Protein 2JFN (pdb70)

Structure (mmCIF, N/CA/C/O backbone):
data_2JFN
#
_entry.id   2JFN
#
_cell.length_a   83.050
_cell.length_b   112.820
_cell.length_c   74.120
_cell.angle_alpha   90.00
_cell.angle_beta   90.00
_cell.angle_gamma   90.00
#
_symmetry.space_group_name_H-M   'C 2 2 21'
#
loop_
_entity.id
_entity.type
_entity.pdbx_description
1 polymer 'GLUTAMATE RACEMASE'
2 non-polymer 'GLUTAMIC ACID'
3 non-polymer "URIDINE-5'-DIPHOSPHATE-N-ACETYLMURAMOYL-L-ALANINE"
4 water water
#
loop_
_atom_site.group_PDB
_atom_site.id
_atom_site.type_symbol
_atom_site.label_atom_id
_atom_site.label_alt_id
_atom_site.label_comp_id
_atom_site.label_asym_id
_atom_site.label_entity_id
_atom_site.label_seq_id
_atom_site.pdbx_PDB_ins_code
_atom_site.Cartn_x
_atom_site.Cartn_y
_atom_site.Cartn_z
_atom_site.occupancy
_atom_site.B_iso_or_equiv
_atom_site.auth_seq_id
_atom_site.auth_comp_id
_atom_site.auth_asym_id
_atom_site.auth_atom_id
_atom_site.pdbx_PDB_model_num
ATOM 1 N N . PRO A 1 20 ? 59.374 9.210 35.773 1.00 42.45 20 PRO A N 1
ATOM 2 C CA . PRO A 1 20 ? 58.468 10.041 36.605 1.00 42.13 20 PRO A CA 1
ATOM 3 C C . PRO A 1 20 ? 58.220 11.395 35.947 1.00 41.62 20 PRO A C 1
ATOM 4 O O . PRO A 1 20 ? 59.154 12.042 35.457 1.00 41.55 20 PRO A O 1
ATOM 8 N N . ARG A 1 21 ? 56.961 11.820 35.938 1.00 40.77 21 ARG A N 1
ATOM 9 C CA . ARG A 1 21 ? 56.586 13.100 35.341 1.00 39.90 21 ARG A CA 1
ATOM 10 C C . ARG A 1 21 ? 55.738 13.891 36.327 1.00 38.37 21 ARG A C 1
ATOM 11 O O . ARG A 1 21 ? 55.175 13.321 37.261 1.00 38.35 21 ARG A O 1
ATOM 19 N N . PRO A 1 22 ? 55.635 15.217 36.134 1.00 36.71 22 PRO A N 1
ATOM 20 C CA . PRO A 1 22 ? 54.834 16.026 37.053 1.00 35.10 22 PRO A CA 1
ATOM 21 C C . PRO A 1 22 ? 53.392 15.548 37.177 1.00 33.33 22 PRO A C 1
ATOM 22 O O . PRO A 1 22 ? 52.737 15.204 36.193 1.00 33.12 22 PRO A O 1
ATOM 26 N N . THR A 1 23 ? 52.926 15.513 38.416 1.00 31.31 23 THR A N 1
ATOM 27 C CA . THR A 1 23 ? 51.579 15.073 38.734 1.00 28.82 23 THR A CA 1
ATOM 28 C C . THR A 1 23 ? 50.615 16.241 38.626 1.00 27.22 23 THR A C 1
ATOM 29 O O . THR A 1 23 ? 50.767 17.256 39.307 1.00 26.28 23 THR A O 1
ATOM 33 N N . VAL A 1 24 ? 49.622 16.090 37.760 1.00 26.19 24 VAL A N 1
ATOM 34 C CA . VAL A 1 24 ? 48.623 17.123 37.564 1.00 25.17 24 VAL A CA 1
ATOM 35 C C . VAL A 1 24 ? 47.222 16.617 37.870 1.00 24.64 24 VAL A C 1
ATOM 36 O O . VAL A 1 24 ? 46.786 15.593 37.344 1.00 24.53 24 VAL A O 1
ATOM 40 N N . LEU A 1 25 ? 46.525 17.350 38.728 1.00 23.92 25 LEU A N 1
ATOM 41 C CA . LEU A 1 25 ? 45.163 17.004 39.093 1.00 23.77 25 LEU A CA 1
ATOM 42 C C . LEU A 1 25 ? 44.189 17.840 38.279 1.00 23.16 25 LEU A C 1
ATOM 43 O O . LEU A 1 25 ? 44.368 19.048 38.143 1.00 22.71 25 LEU A O 1
ATOM 48 N N . VAL A 1 26 ? 43.177 17.183 37.723 1.00 23.08 26 VAL A N 1
ATOM 49 C CA . VAL A 1 26 ? 42.122 17.867 36.991 1.00 22.84 26 VAL A CA 1
ATOM 50 C C . VAL A 1 26 ? 40.852 17.482 37.764 1.00 23.16 26 VAL A C 1
ATOM 51 O O . VAL A 1 26 ? 40.520 16.295 37.876 1.00 23.27 26 VAL A O 1
ATOM 55 N N . PHE A 1 27 ? 40.172 18.485 38.315 1.00 22.82 27 PHE A N 1
ATOM 56 C CA . PHE A 1 27 ? 38.967 18.277 39.117 1.00 23.33 27 PHE A CA 1
ATOM 57 C C . PHE A 1 27 ? 37.687 18.879 38.547 1.00 23.64 27 PHE A C 1
ATOM 58 O O . PHE A 1 27 ? 37.705 19.941 37.931 1.00 24.06 27 PHE A O 1
ATOM 66 N N . ASP A 1 28 ? 36.575 18.187 38.773 1.00 23.82 28 ASP A N 1
ATOM 67 C CA . ASP A 1 28 ? 35.253 18.651 38.358 1.00 23.43 28 ASP A CA 1
ATOM 68 C C . ASP A 1 28 ? 34.226 17.924 39.202 1.00 23.59 28 ASP A C 1
ATOM 69 O O . ASP A 1 28 ? 34.540 16.928 39.856 1.00 23.62 28 ASP A O 1
ATOM 74 N N . SER A 1 29 ? 32.996 18.421 39.179 1.00 23.49 29 SER A N 1
ATOM 75 C CA . SER A 1 29 ? 31.904 17.800 39.913 1.00 23.63 29 SER A CA 1
ATOM 76 C C . SER A 1 29 ? 31.500 16.508 39.186 1.00 23.67 29 SER A C 1
ATOM 77 O O . SER A 1 29 ? 31.007 15.564 39.804 1.00 23.60 29 SER A O 1
ATOM 80 N N . GLY A 1 30 ? 31.721 16.471 37.874 1.00 23.60 30 GLY A N 1
ATOM 81 C CA . GLY A 1 30 ? 31.377 15.294 37.096 1.00 23.98 30 GLY A CA 1
ATOM 82 C C . GLY A 1 30 ? 32.306 15.003 35.934 1.00 23.76 30 GLY A C 1
ATOM 83 O O . GLY A 1 30 ? 33.529 14.975 36.099 1.00 24.03 30 GLY A O 1
ATOM 84 N N . VAL A 1 31 ? 31.737 14.799 34.747 1.00 23.50 31 VAL A N 1
ATOM 85 C CA . VAL A 1 31 ? 32.536 14.491 33.566 1.00 23.42 31 VAL A CA 1
ATOM 86 C C . VAL A 1 31 ? 33.054 15.712 32.792 1.00 23.39 31 VAL A C 1
ATOM 87 O O . VAL A 1 31 ? 33.948 15.576 31.960 1.00 22.93 31 VAL A O 1
ATOM 91 N N . GLY A 1 32 ? 32.503 16.892 33.062 1.00 23.03 32 GLY A N 1
ATOM 92 C CA . GLY A 1 32 ? 32.933 18.083 32.341 1.00 23.53 32 GLY A CA 1
ATOM 93 C C . GLY A 1 32 ? 34.434 18.316 32.374 1.00 23.94 32 GLY A C 1
ATOM 94 O O . GLY A 1 32 ? 35.018 18.803 31.406 1.00 23.61 32 GLY A O 1
ATOM 95 N N . GLY A 1 33 ? 35.058 17.971 33.496 1.00 23.88 33 GLY A N 1
ATOM 96 C CA . GLY A 1 33 ? 36.492 18.149 33.641 1.00 24.00 33 GLY A CA 1
ATOM 97 C C . GLY A 1 33 ? 37.272 17.468 32.537 1.00 24.04 33 GLY A C 1
ATOM 98 O O . GLY A 1 33 ? 38.347 17.921 32.174 1.00 24.11 33 GLY A O 1
ATOM 99 N N . LEU A 1 34 ? 36.720 16.389 31.990 1.00 24.29 34 LEU A N 1
ATOM 100 C CA . LEU A 1 34 ? 37.377 15.653 30.923 1.00 24.12 34 LEU A CA 1
ATOM 101 C C . LEU A 1 34 ? 37.586 16.474 29.652 1.00 23.95 34 LEU A C 1
ATOM 102 O O . LEU A 1 34 ? 38.524 16.212 28.907 1.00 24.13 34 LEU A O 1
ATOM 107 N N . SER A 1 35 ? 36.729 17.461 29.394 1.00 23.76 35 SER A N 1
ATOM 108 C CA . SER A 1 35 ? 36.916 18.270 28.191 1.00 24.21 35 SER A CA 1
ATOM 109 C C . SER A 1 35 ? 38.173 19.137 28.347 1.00 24.34 35 SER A C 1
ATOM 110 O O . SER A 1 35 ? 38.910 19.357 27.383 1.00 24.46 35 SER A O 1
ATOM 113 N N . VAL A 1 36 ? 38.416 19.611 29.564 1.00 24.57 36 VAL A N 1
ATOM 114 C CA . VAL A 1 36 ? 39.582 20.444 29.847 1.00 25.04 36 VAL A CA 1
ATOM 115 C C . VAL A 1 36 ? 40.824 19.572 29.863 1.00 25.61 36 VAL A C 1
ATOM 116 O O . VAL A 1 36 ? 41.869 19.935 29.313 1.00 25.10 36 VAL A O 1
ATOM 120 N N . TYR A 1 37 ? 40.704 18.407 30.494 1.00 26.15 37 TYR A N 1
ATOM 121 C CA . TYR A 1 37 ? 41.816 17.478 30.550 1.00 26.62 37 TYR A CA 1
ATOM 122 C C . TYR A 1 37 ? 42.243 17.072 29.139 1.00 27.35 37 TYR A C 1
ATOM 123 O O . TYR A 1 37 ? 43.431 16.998 28.840 1.00 27.42 37 TYR A O 1
ATOM 132 N N . ASP A 1 38 ? 41.270 16.815 28.274 1.00 28.14 38 ASP A N 1
ATOM 133 C CA . ASP A 1 38 ? 41.554 16.403 26.906 1.00 29.79 38 ASP A CA 1
ATOM 134 C C . ASP A 1 38 ? 42.472 17.411 26.200 1.00 30.27 38 ASP A C 1
ATOM 135 O O . ASP A 1 38 ? 43.406 17.018 25.500 1.00 30.51 38 ASP A O 1
ATOM 140 N N . GLU A 1 39 ? 42.213 18.702 26.399 1.00 30.88 39 GLU A N 1
ATOM 141 C CA . GLU A 1 39 ? 43.032 19.759 25.799 1.00 32.05 39 GLU A CA 1
ATOM 142 C C . GLU A 1 39 ? 44.417 19.786 26.447 1.00 32.29 39 GLU A C 1
ATOM 143 O O . GLU A 1 39 ? 45.435 19.941 25.772 1.00 31.60 39 GLU A O 1
ATOM 149 N N . ILE A 1 40 ? 44.454 19.640 27.765 1.00 32.60 40 ILE A N 1
ATOM 150 C CA . ILE A 1 40 ? 45.726 19.646 28.472 1.00 33.11 40 ILE A CA 1
ATOM 151 C C . ILE A 1 40 ? 46.623 18.486 28.040 1.00 33.95 40 ILE A C 1
ATOM 152 O O . ILE A 1 40 ? 47.806 18.688 27.753 1.00 33.92 40 ILE A O 1
ATOM 157 N N . ARG A 1 41 ? 46.072 17.275 27.982 1.00 34.92 41 ARG A N 1
ATOM 158 C CA . ARG A 1 41 ? 46.872 16.118 27.593 1.00 36.38 41 ARG A CA 1
ATOM 159 C C . ARG A 1 41 ? 47.324 16.188 26.141 1.00 37.23 41 ARG A C 1
ATOM 160 O O . ARG A 1 41 ? 48.347 15.618 25.780 1.00 36.68 41 ARG A O 1
ATOM 168 N N . HIS A 1 42 ? 46.554 16.870 25.303 1.00 38.38 42 HIS A N 1
ATOM 169 C CA . HIS A 1 42 ? 46.935 16.990 23.905 1.00 39.98 42 HIS A CA 1
ATOM 170 C C . HIS A 1 42 ? 48.207 17.836 23.822 1.00 40.26 42 HIS A C 1
ATOM 171 O O . HIS A 1 42 ? 49.053 17.625 22.955 1.00 40.52 42 HIS A O 1
ATOM 178 N N . LEU A 1 43 ? 48.341 18.783 24.747 1.00 40.38 43 LEU A N 1
ATOM 179 C CA . LEU A 1 43 ? 49.500 19.662 24.795 1.00 40.54 43 LEU A CA 1
ATOM 180 C C . LEU A 1 43 ? 50.638 19.065 25.631 1.00 40.74 43 LEU A C 1
ATOM 181 O O . LEU A 1 43 ? 51.812 19.224 25.299 1.00 40.80 43 LEU A O 1
ATOM 186 N N . LEU A 1 44 ? 50.284 18.379 26.715 1.00 40.77 44 LEU A N 1
ATOM 187 C CA . LEU A 1 44 ? 51.263 17.759 27.615 1.00 40.94 44 LEU A CA 1
ATOM 188 C C . LEU A 1 44 ? 50.841 16.310 27.841 1.00 41.15 44 LEU A C 1
ATOM 189 O O . LEU A 1 44 ? 50.325 15.955 28.903 1.00 41.15 44 LEU A O 1
ATOM 194 N N . PRO A 1 45 ? 51.075 15.445 26.843 1.00 41.22 45 PRO A N 1
ATOM 195 C CA . PRO A 1 45 ? 50.725 14.021 26.873 1.00 41.13 45 PRO A CA 1
ATOM 196 C C . PRO A 1 45 ? 51.418 13.044 27.826 1.00 41.10 45 PRO A C 1
ATOM 197 O O . PRO A 1 45 ? 50.885 11.961 28.077 1.00 41.10 45 PRO A O 1
ATOM 201 N N . ASP A 1 46 ? 52.576 13.400 28.373 1.00 40.74 46 ASP A N 1
ATOM 202 C CA . ASP A 1 46 ? 53.280 12.454 29.240 1.00 40.25 46 ASP A CA 1
ATOM 203 C C . ASP A 1 46 ? 53.176 12.666 30.749 1.00 38.90 46 ASP A C 1
ATOM 204 O O . ASP A 1 46 ? 53.812 11.941 31.511 1.00 39.20 46 ASP A O 1
ATOM 209 N N . LEU A 1 47 ? 52.381 13.636 31.185 1.00 36.81 47 LEU A N 1
ATOM 210 C CA . LEU A 1 47 ? 52.249 13.907 32.614 1.00 34.74 47 LEU A CA 1
ATOM 211 C C . LEU A 1 47 ? 51.564 12.774 33.364 1.00 33.31 47 LEU A C 1
ATOM 212 O O . LEU A 1 47 ? 50.968 11.881 32.758 1.00 33.06 47 LEU A O 1
ATOM 217 N N . HIS A 1 48 ? 51.678 12.800 34.689 1.00 31.91 48 HIS A N 1
ATOM 218 C CA . HIS A 1 48 ? 51.013 11.808 35.530 1.00 30.54 48 HIS A CA 1
ATOM 219 C C . HIS A 1 48 ? 49.704 12.490 35.900 1.00 29.55 48 HIS A C 1
ATOM 220 O O . HIS A 1 48 ? 49.668 13.331 36.802 1.00 29.03 48 HIS A O 1
ATOM 227 N N . TYR A 1 49 ? 48.641 12.139 35.194 1.00 28.24 49 TYR A N 1
ATOM 228 C CA . TYR A 1 49 ? 47.349 12.754 35.441 1.00 27.76 49 TYR A CA 1
ATOM 229 C C . TYR A 1 49 ? 46.477 12.040 36.463 1.00 27.00 49 TYR A C 1
ATOM 230 O O . TYR A 1 49 ? 46.433 10.808 36.533 1.00 26.57 49 TYR A O 1
ATOM 239 N N . ILE A 1 50 ? 45.791 12.844 37.259 1.00 25.98 50 ILE A N 1
ATOM 240 C CA . ILE A 1 50 ? 44.854 12.340 38.243 1.00 24.91 50 ILE A CA 1
ATOM 241 C C . ILE A 1 50 ? 43.560 13.071 37.933 1.00 24.67 50 ILE A C 1
ATOM 242 O O . ILE A 1 50 ? 43.536 14.305 37.900 1.00 24.39 50 ILE A O 1
ATOM 247 N N . TYR A 1 51 ? 42.498 12.321 37.671 1.00 24.20 51 TYR A N 1
ATOM 248 C CA . TYR A 1 51 ? 41.205 12.933 37.413 1.00 24.34 51 TYR A CA 1
ATOM 249 C C . TYR A 1 51 ? 40.337 12.612 38.616 1.00 24.47 51 TYR A C 1
ATOM 250 O O . TYR A 1 51 ? 40.221 11.451 39.014 1.00 24.67 51 TYR A O 1
ATOM 259 N N . ALA A 1 52 ? 39.740 13.637 39.208 1.00 24.11 52 ALA A N 1
ATOM 260 C CA . ALA A 1 52 ? 38.878 13.425 40.363 1.00 23.89 52 ALA A CA 1
ATOM 261 C C . ALA A 1 52 ? 37.533 14.090 40.131 1.00 23.96 52 ALA A C 1
ATOM 262 O O . ALA A 1 52 ? 37.466 15.253 39.723 1.00 23.07 52 ALA A O 1
ATOM 264 N N . PHE A 1 53 ? 36.461 13.347 40.372 1.00 23.37 53 PHE A N 1
ATOM 265 C CA . PHE A 1 53 ? 35.132 13.906 40.208 1.00 23.51 53 PHE A CA 1
ATOM 266 C C . PHE A 1 53 ? 34.276 13.625 41.444 1.00 23.79 53 PHE A C 1
ATOM 267 O O . PHE A 1 53 ? 34.305 12.528 42.013 1.00 22.86 53 PHE A O 1
ATOM 275 N N . ASP A 1 54 ? 33.533 14.642 41.868 1.00 23.79 54 ASP A N 1
ATOM 276 C CA . ASP A 1 54 ? 32.682 14.541 43.051 1.00 24.06 54 ASP A CA 1
ATOM 277 C C . ASP A 1 54 ? 31.289 14.002 42.734 1.00 24.18 54 ASP A C 1
ATOM 278 O O . ASP A 1 54 ? 30.312 14.750 42.734 1.00 23.82 54 ASP A O 1
ATOM 283 N N . ASN A 1 55 ? 31.191 12.698 42.488 1.00 24.17 55 ASN A N 1
ATOM 284 C CA . ASN A 1 55 ? 29.905 12.103 42.170 1.00 25.09 55 ASN A CA 1
ATOM 285 C C . ASN A 1 55 ? 28.970 12.110 43.376 1.00 25.56 55 ASN A C 1
ATOM 286 O O . ASN A 1 55 ? 27.770 11.915 43.226 1.00 25.79 55 ASN A O 1
ATOM 291 N N . VAL A 1 56 ? 29.520 12.362 44.561 1.00 25.66 56 VAL A N 1
ATOM 292 C CA . VAL A 1 56 ? 28.731 12.405 45.794 1.00 26.16 56 VAL A CA 1
ATOM 293 C C . VAL A 1 56 ? 27.930 13.704 45.950 1.00 26.34 56 VAL A C 1
ATOM 294 O O . VAL A 1 56 ? 26.779 13.683 46.395 1.00 26.27 56 VAL A O 1
ATOM 298 N N . ALA A 1 57 ? 28.528 14.831 45.576 1.00 25.69 57 ALA A N 1
ATOM 299 C CA . ALA A 1 57 ? 27.846 16.106 45.723 1.00 25.62 57 ALA A CA 1
ATOM 300 C C . ALA A 1 57 ? 27.399 16.740 44.405 1.00 25.80 57 ALA A C 1
ATOM 301 O O . ALA A 1 57 ? 26.813 17.820 44.406 1.00 25.99 57 ALA A O 1
ATOM 303 N N . PHE A 1 58 ? 27.675 16.079 43.284 1.00 25.66 58 PHE A N 1
ATOM 304 C CA . PHE A 1 58 ? 27.242 16.595 41.984 1.00 25.94 58 PHE A CA 1
ATOM 305 C C . PHE A 1 58 ? 25.714 16.601 42.045 1.00 26.23 58 PHE A C 1
ATOM 306 O O . PHE A 1 58 ? 25.123 15.651 42.555 1.00 26.27 58 PHE A O 1
ATOM 314 N N . PRO A 1 59 ? 25.053 17.645 41.507 1.00 26.87 59 PRO A N 1
ATOM 315 C CA . PRO A 1 59 ? 25.591 18.836 40.838 1.00 27.09 59 PRO A CA 1
ATOM 316 C C . PRO A 1 59 ? 25.902 19.993 41.788 1.00 27.44 59 PRO A C 1
ATOM 317 O O . PRO A 1 59 ? 25.197 20.214 42.776 1.00 26.87 59 PRO A O 1
ATOM 321 N N . TYR A 1 60 ? 26.968 20.725 41.476 1.00 28.08 60 TYR A N 1
ATOM 322 C CA . TYR A 1 60 ? 27.395 21.870 42.277 1.00 29.46 60 TYR A CA 1
ATOM 323 C C . TYR A 1 60 ? 26.539 23.119 41.991 1.00 30.92 60 TYR A C 1
ATOM 324 O O . TYR A 1 60 ? 26.389 23.993 42.849 1.00 30.67 60 TYR A O 1
ATOM 333 N N . GLY A 1 61 ? 25.981 23.190 40.785 1.00 33.00 61 GLY A N 1
ATOM 334 C CA . GLY A 1 61 ? 25.165 24.332 40.400 1.00 35.24 61 GLY A CA 1
ATOM 335 C C . GLY A 1 61 ? 24.126 24.770 41.418 1.00 37.04 61 GLY A C 1
ATOM 336 O O . GLY A 1 61 ? 23.892 25.965 41.601 1.00 37.85 61 GLY A O 1
ATOM 337 N N . GLU A 1 62 ? 23.512 23.803 42.089 1.00 38.35 62 GLU A N 1
ATOM 338 C CA . GLU A 1 62 ? 22.479 24.069 43.088 1.00 39.52 62 GLU A CA 1
ATOM 339 C C . GLU A 1 62 ? 23.026 24.374 44.487 1.00 39.48 62 GLU A C 1
ATOM 340 O O . GLU A 1 62 ? 22.459 25.187 45.226 1.00 40.03 62 GLU A O 1
ATOM 346 N N . LYS A 1 63 ? 24.123 23.708 44.833 1.00 38.32 63 LYS A N 1
ATOM 347 C CA . LYS A 1 63 ? 24.772 23.827 46.135 1.00 37.54 63 LYS A CA 1
ATOM 348 C C . LYS A 1 63 ? 25.130 25.233 46.623 1.00 37.13 63 LYS A C 1
ATOM 349 O O . LYS A 1 63 ? 25.354 26.153 45.833 1.00 37.17 63 LYS A O 1
ATOM 355 N N . SER A 1 64 ? 25.180 25.376 47.944 1.00 36.87 64 SER A N 1
ATOM 356 C CA . SER A 1 64 ? 25.531 26.637 48.590 1.00 36.73 64 SER A CA 1
ATOM 357 C C . SER A 1 64 ? 27.017 26.869 48.360 1.00 36.81 64 SER A C 1
ATOM 358 O O . SER A 1 64 ? 27.801 25.915 48.358 1.00 36.64 64 SER A O 1
ATOM 361 N N . GLU A 1 65 ? 27.410 28.125 48.177 1.00 36.66 65 GLU A N 1
ATOM 362 C CA . GLU A 1 65 ? 28.813 28.439 47.947 1.00 36.97 65 GLU A CA 1
ATOM 363 C C . GLU A 1 65 ? 29.702 28.050 49.122 1.00 36.16 65 GLU A C 1
ATOM 364 O O . GLU A 1 65 ? 30.831 27.606 48.917 1.00 36.24 65 GLU A O 1
ATOM 370 N N . ALA A 1 66 ? 29.198 28.202 50.345 1.00 35.06 66 ALA A N 1
ATOM 371 C CA . ALA A 1 66 ? 29.972 27.845 51.536 1.00 34.39 66 ALA A CA 1
ATOM 372 C C . ALA A 1 66 ? 30.317 26.348 51.522 1.00 33.80 66 ALA A C 1
ATOM 373 O O . ALA A 1 66 ? 31.420 25.943 51.903 1.00 33.49 66 ALA A O 1
ATOM 375 N N . PHE A 1 67 ? 29.367 25.528 51.087 1.00 32.84 67 PHE A N 1
ATOM 376 C CA . PHE A 1 67 ? 29.598 24.091 51.009 1.00 31.99 67 PHE A CA 1
ATOM 377 C C . PHE A 1 67 ? 30.643 23.796 49.936 1.00 31.40 67 PHE A C 1
ATOM 378 O O . PHE A 1 67 ? 31.613 23.082 50.186 1.00 31.16 67 PHE A O 1
ATOM 386 N N . ILE A 1 68 ? 30.433 24.350 48.744 1.00 30.67 68 ILE A N 1
ATOM 387 C CA . ILE A 1 68 ? 31.338 24.139 47.618 1.00 30.11 68 ILE A CA 1
ATOM 388 C C . ILE A 1 68 ? 32.809 24.414 47.944 1.00 30.38 68 ILE A C 1
ATOM 389 O O . ILE A 1 68 ? 33.679 23.591 47.649 1.00 29.53 68 ILE A O 1
ATOM 394 N N . VAL A 1 69 ? 33.092 25.567 48.545 1.00 30.39 69 VAL A N 1
ATOM 395 C CA . VAL A 1 69 ? 34.470 25.907 48.886 1.00 30.68 69 VAL A CA 1
ATOM 396 C C . VAL A 1 69 ? 35.085 24.851 49.801 1.00 30.46 69 VAL A C 1
ATOM 397 O O . VAL A 1 69 ? 36.175 24.349 49.523 1.00 30.83 69 VAL A O 1
ATOM 401 N N . GLU A 1 70 ? 34.379 24.508 50.878 1.00 29.88 70 GLU A N 1
ATOM 402 C CA . GLU A 1 70 ? 34.869 23.518 51.834 1.00 30.07 70 GLU A CA 1
ATOM 403 C C . GLU A 1 70 ? 35.064 22.148 51.191 1.00 28.57 70 GLU A C 1
ATOM 404 O O . GLU A 1 70 ? 36.051 21.452 51.458 1.00 28.03 70 GLU A O 1
ATOM 410 N N . ARG A 1 71 ? 34.109 21.768 50.354 1.00 26.83 71 ARG A N 1
ATOM 411 C CA . ARG A 1 71 ? 34.140 20.478 49.677 1.00 25.52 71 ARG A CA 1
ATOM 412 C C . ARG A 1 71 ? 35.320 20.345 48.722 1.00 24.66 71 ARG A C 1
ATOM 413 O O . ARG A 1 71 ? 36.044 19.352 48.769 1.00 24.09 71 ARG A O 1
ATOM 421 N N . VAL A 1 72 ? 35.521 21.342 47.863 1.00 23.70 72 VAL A N 1
ATOM 422 C CA . VAL A 1 72 ? 36.622 21.279 46.909 1.00 23.69 72 VAL A CA 1
ATOM 423 C C . VAL A 1 72 ? 37.976 21.301 47.623 1.00 23.44 72 VAL A C 1
ATOM 424 O O . VAL A 1 72 ? 38.907 20.607 47.216 1.00 23.28 72 VAL A O 1
ATOM 428 N N . VAL A 1 73 ? 38.085 22.088 48.686 1.00 23.43 73 VAL A N 1
ATOM 429 C CA . VAL A 1 73 ? 39.326 22.139 49.451 1.00 23.42 73 VAL A CA 1
ATOM 430 C C . VAL A 1 73 ? 39.578 20.755 50.076 1.00 23.35 73 VAL A C 1
ATOM 431 O O . VAL A 1 73 ? 40.707 20.277 50.094 1.00 23.23 73 VAL A O 1
ATOM 435 N N . ALA A 1 74 ? 38.527 20.108 50.575 1.00 22.61 74 ALA A N 1
ATOM 436 C CA . ALA A 1 74 ? 38.679 18.782 51.179 1.00 22.36 74 ALA A CA 1
ATOM 437 C C . ALA A 1 74 ? 39.085 17.736 50.132 1.00 22.47 74 ALA A C 1
ATOM 438 O O . ALA A 1 74 ? 39.916 16.867 50.400 1.00 21.70 74 ALA A O 1
ATOM 440 N N . ILE A 1 75 ? 38.499 17.806 48.940 1.00 22.12 75 ILE A N 1
ATOM 441 C CA . ILE A 1 75 ? 38.857 16.845 47.911 1.00 22.33 75 ILE A CA 1
ATOM 442 C C . ILE A 1 75 ? 40.319 17.017 47.460 1.00 22.41 75 ILE A C 1
ATOM 443 O O . ILE A 1 75 ? 41.038 16.033 47.306 1.00 22.76 75 ILE A O 1
ATOM 448 N N . VAL A 1 76 ? 40.770 18.253 47.259 1.00 22.98 76 VAL A N 1
ATOM 449 C CA . VAL A 1 76 ? 42.157 18.464 46.831 1.00 22.84 76 VAL A CA 1
ATOM 450 C C . VAL A 1 76 ? 43.106 18.030 47.951 1.00 23.01 76 VAL A C 1
ATOM 451 O O . VAL A 1 76 ? 44.206 17.542 47.706 1.00 22.66 76 VAL A O 1
ATOM 455 N N . THR A 1 77 ? 42.672 18.207 49.190 1.00 23.25 77 THR A N 1
ATOM 456 C CA . THR A 1 77 ? 43.482 17.802 50.329 1.00 23.42 77 THR A CA 1
ATOM 457 C C . THR A 1 77 ? 43.673 16.285 50.305 1.00 23.65 77 THR A C 1
ATOM 458 O O . THR A 1 77 ? 44.781 15.784 50.526 1.00 23.58 77 THR A O 1
ATOM 462 N N . ALA A 1 78 ? 42.592 15.562 50.024 1.00 23.68 78 ALA A N 1
ATOM 463 C CA . ALA A 1 78 ? 42.635 14.104 49.973 1.00 24.18 78 ALA A CA 1
ATOM 464 C C . ALA A 1 78 ? 43.505 13.632 48.817 1.00 24.10 78 ALA A C 1
ATOM 465 O O . ALA A 1 78 ? 44.275 12.683 48.960 1.00 23.96 78 ALA A O 1
ATOM 467 N N . VAL A 1 79 ? 43.389 14.288 47.667 1.00 23.77 79 VAL A N 1
ATOM 468 C CA . VAL A 1 79 ? 44.206 13.892 46.533 1.00 24.22 79 VAL A CA 1
ATOM 469 C C . VAL A 1 79 ? 45.683 14.086 46.874 1.00 24.69 79 VAL A C 1
ATOM 470 O O . VAL A 1 79 ? 46.505 13.204 46.612 1.00 24.55 79 VAL A O 1
ATOM 474 N N . GLN A 1 80 ? 46.005 15.234 47.465 1.00 25.87 80 GLN A N 1
ATOM 475 C CA . GLN A 1 80 ? 47.381 15.560 47.847 1.00 27.88 80 GLN A CA 1
ATOM 476 C C . GLN A 1 80 ? 47.991 14.521 48.781 1.00 29.34 80 GLN A C 1
ATOM 477 O O . GLN A 1 80 ? 49.211 14.361 48.833 1.00 28.95 80 GLN A O 1
ATOM 483 N N . GLU A 1 81 ? 47.143 13.824 49.527 1.00 30.79 81 GLU A N 1
ATOM 484 C CA . GLU A 1 81 ? 47.617 12.799 50.445 1.00 32.53 81 GLU A CA 1
ATOM 485 C C . GLU A 1 81 ? 48.035 11.559 49.675 1.00 32.42 81 GLU A C 1
ATOM 486 O O . GLU A 1 81 ? 48.974 10.865 50.066 1.00 32.74 81 GLU A O 1
ATOM 492 N N . ARG A 1 82 ? 47.337 11.285 48.578 1.00 31.81 82 ARG A N 1
ATOM 493 C CA . ARG A 1 82 ? 47.653 10.135 47.743 1.00 31.83 82 ARG A CA 1
ATOM 494 C C . ARG A 1 82 ? 48.879 10.431 46.877 1.00 31.32 82 ARG A C 1
ATOM 495 O O . ARG A 1 82 ? 49.741 9.568 46.690 1.00 31.21 82 ARG A O 1
ATOM 503 N N . TYR A 1 83 ? 48.953 11.650 46.351 1.00 30.58 83 TYR A N 1
ATOM 504 C CA . TYR A 1 83 ? 50.079 12.057 45.510 1.00 30.30 83 TYR A CA 1
ATOM 505 C C . TYR A 1 83 ? 50.408 13.538 45.629 1.00 29.65 83 TYR A C 1
ATOM 506 O O . TYR A 1 83 ? 49.520 14.385 45.519 1.00 29.22 83 TYR A O 1
ATOM 515 N N . PRO A 1 84 ? 51.685 13.872 45.875 1.00 29.11 84 PRO A N 1
ATOM 516 C CA . PRO A 1 84 ? 52.034 15.291 45.966 1.00 28.54 84 PRO A CA 1
ATOM 517 C C . PRO A 1 84 ? 51.681 15.839 44.579 1.00 27.78 84 PRO A C 1
ATOM 518 O O . PRO A 1 84 ? 51.882 15.156 43.576 1.00 27.15 84 PRO A O 1
ATOM 522 N N . LEU A 1 85 ? 51.151 17.053 44.518 1.00 27.35 85 LEU A N 1
ATOM 523 C CA . LEU A 1 85 ? 50.741 17.626 43.239 1.00 26.90 85 LEU A CA 1
ATOM 524 C C . LEU A 1 85 ? 51.661 18.725 42.731 1.00 26.93 85 LEU A C 1
ATOM 525 O O . LEU A 1 85 ? 52.148 19.540 43.501 1.00 26.47 85 LEU A O 1
ATOM 530 N N . ALA A 1 86 ? 51.908 18.731 41.428 1.00 27.16 86 ALA A N 1
ATOM 531 C CA . ALA A 1 86 ? 52.727 19.772 40.828 1.00 27.51 86 ALA A CA 1
ATOM 532 C C . ALA A 1 86 ? 51.775 20.922 40.484 1.00 27.57 86 ALA A C 1
ATOM 533 O O . ALA A 1 86 ? 52.149 22.091 40.512 1.00 28.41 86 ALA A O 1
ATOM 535 N N . LEU A 1 87 ? 50.524 20.581 40.189 1.00 27.71 87 LEU A N 1
ATOM 536 C CA . LEU A 1 87 ? 49.530 21.582 39.824 1.00 27.37 87 LEU A CA 1
ATOM 537 C C . LEU A 1 87 ? 48.134 20.972 39.817 1.00 27.07 87 LEU A C 1
ATOM 538 O O . LEU A 1 87 ? 47.973 19.779 39.558 1.00 27.09 87 LEU A O 1
ATOM 543 N N . ALA A 1 88 ? 47.132 21.797 40.101 1.00 26.70 88 ALA A N 1
ATOM 544 C CA . ALA A 1 88 ? 45.745 21.353 40.106 1.00 26.24 88 ALA A CA 1
ATOM 545 C C . ALA A 1 88 ? 44.876 22.299 39.282 1.00 26.33 88 ALA A C 1
ATOM 546 O O . ALA A 1 88 ? 45.040 23.522 39.326 1.00 25.93 88 ALA A O 1
ATOM 548 N N . VAL A 1 89 ? 43.949 21.719 38.532 1.00 26.38 89 VAL A N 1
ATOM 549 C CA . VAL A 1 89 ? 43.035 22.493 37.704 1.00 26.48 89 VAL A CA 1
ATOM 550 C C . VAL A 1 89 ? 41.605 22.285 38.174 1.00 26.45 89 VAL A C 1
ATOM 551 O O . VAL A 1 89 ? 41.128 21.153 38.248 1.00 26.61 89 VAL A O 1
ATOM 555 N N . VAL A 1 90 ? 40.930 23.375 38.513 1.00 26.03 90 VAL A N 1
ATOM 556 C CA . VAL A 1 90 ? 39.543 23.300 38.928 1.00 26.42 90 VAL A CA 1
ATOM 557 C C . VAL A 1 90 ? 38.787 23.490 37.615 1.00 26.74 90 VAL A C 1
ATOM 558 O O . VAL A 1 90 ? 38.371 24.601 37.288 1.00 26.48 90 VAL A O 1
ATOM 562 N N . ALA A 1 91 ? 38.657 22.405 36.853 1.00 26.82 91 ALA A N 1
ATOM 563 C CA . ALA A 1 91 ? 37.986 22.438 35.549 1.00 27.63 91 ALA A CA 1
ATOM 564 C C . ALA A 1 91 ? 36.488 22.356 35.758 1.00 28.11 91 ALA A C 1
ATOM 565 O O . ALA A 1 91 ? 35.820 21.459 35.242 1.00 27.96 91 ALA A O 1
ATOM 567 N N . CYS A 1 92 ? 35.979 23.327 36.509 1.00 29.18 92 CYS A N 1
ATOM 568 C CA . CYS A 1 92 ? 34.579 23.399 36.882 1.00 30.48 92 CYS A CA 1
ATOM 569 C C . CYS A 1 92 ? 34.219 24.867 37.137 1.00 31.39 92 CYS A C 1
ATOM 570 O O . CYS A 1 92 ? 34.730 25.473 38.075 1.00 31.00 92 CYS A O 1
ATOM 573 N N . ASN A 1 93 ? 33.341 25.436 36.310 1.00 32.97 93 ASN A N 1
ATOM 574 C CA . ASN A 1 93 ? 32.937 26.837 36.470 1.00 34.50 93 ASN A CA 1
ATOM 575 C C . ASN A 1 93 ? 32.218 27.128 37.784 1.00 35.02 93 ASN A C 1
ATOM 576 O O . ASN A 1 93 ? 32.473 28.151 38.426 1.00 35.62 93 ASN A O 1
ATOM 581 N N . THR A 1 94 ? 31.317 26.236 38.183 1.00 35.16 94 THR A N 1
ATOM 582 C CA . THR A 1 94 ? 30.567 26.418 39.420 1.00 36.16 94 THR A CA 1
ATOM 583 C C . THR A 1 94 ? 31.436 26.311 40.668 1.00 36.39 94 THR A C 1
ATOM 584 O O . THR A 1 94 ? 30.972 26.572 41.774 1.00 37.04 94 THR A O 1
ATOM 588 N N . ALA A 1 95 ? 32.695 25.928 40.501 1.00 36.62 95 ALA A N 1
ATOM 589 C CA . ALA A 1 95 ? 33.587 25.803 41.654 1.00 37.07 95 ALA A CA 1
ATOM 590 C C . ALA A 1 95 ? 34.769 26.757 41.599 1.00 37.26 95 ALA A C 1
ATOM 591 O O . ALA A 1 95 ? 35.183 27.291 42.626 1.00 37.43 95 ALA A O 1
ATOM 593 N N . SER A 1 96 ? 35.304 26.978 40.405 1.00 37.85 96 SER A N 1
ATOM 594 C CA . SER A 1 96 ? 36.464 27.844 40.245 1.00 38.98 96 SER A CA 1
ATOM 595 C C . SER A 1 96 ? 36.403 29.140 41.031 1.00 39.55 96 SER A C 1
ATOM 596 O O . SER A 1 96 ? 37.056 29.276 42.064 1.00 40.03 96 SER A O 1
ATOM 599 N N . THR A 1 97 ? 35.621 30.090 40.540 1.00 40.03 97 THR A N 1
ATOM 600 C CA . THR A 1 97 ? 35.507 31.386 41.193 1.00 40.80 97 THR A CA 1
ATOM 601 C C . THR A 1 97 ? 35.580 31.334 42.718 1.00 40.13 97 THR A C 1
ATOM 602 O O . THR A 1 97 ? 36.587 31.730 43.322 1.00 40.25 97 THR A O 1
ATOM 606 N N . VAL A 1 98 ? 34.524 30.819 43.333 1.00 38.98 98 VAL A N 1
ATOM 607 C CA . VAL A 1 98 ? 34.440 30.749 44.783 1.00 37.63 98 VAL A CA 1
ATOM 608 C C . VAL A 1 98 ? 35.521 29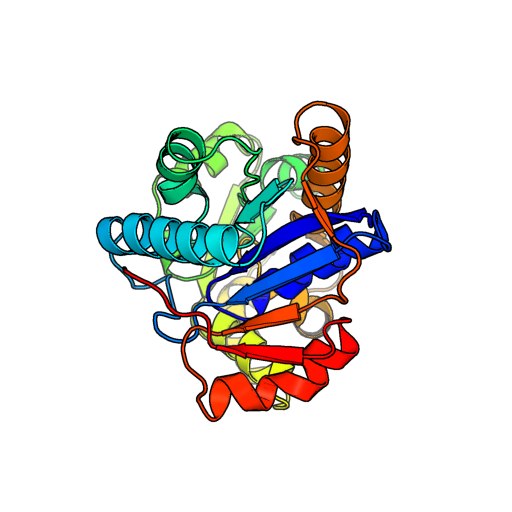.956 45.520 1.00 36.84 98 VAL A C 1
ATOM 609 O O . VAL A 1 98 ? 35.789 30.230 46.689 1.00 36.41 98 VAL A O 1
ATOM 613 N N . SER A 1 99 ? 36.145 28.989 44.848 1.00 35.65 99 SER A N 1
ATOM 614 C CA . SER A 1 99 ? 37.149 28.136 45.491 1.00 34.62 99 SER A CA 1
ATOM 615 C C . SER A 1 99 ? 38.626 28.504 45.353 1.00 33.65 99 SER A C 1
ATOM 616 O O . SER A 1 99 ? 39.443 28.075 46.165 1.00 33.61 99 SER A O 1
ATOM 619 N N . LEU A 1 100 ? 38.974 29.278 44.335 1.00 32.41 100 LEU A N 1
ATOM 620 C CA . LEU A 1 100 ? 40.371 29.635 44.103 1.00 31.86 100 LEU A CA 1
ATOM 621 C C . LEU A 1 100 ? 41.131 30.286 45.272 1.00 31.53 100 LEU A C 1
ATOM 622 O O . LEU A 1 100 ? 42.227 29.851 45.620 1.00 31.21 100 LEU A O 1
ATOM 627 N N . PRO A 1 101 ? 40.570 31.336 45.887 1.00 31.41 101 PRO A N 1
ATOM 628 C CA . PRO A 1 101 ? 41.289 31.958 47.006 1.00 31.39 101 PRO A CA 1
ATOM 629 C C . PRO A 1 101 ? 41.642 30.960 48.111 1.00 31.01 101 PRO A C 1
ATOM 630 O O . PRO A 1 101 ? 42.784 30.908 48.574 1.00 30.97 101 PRO A O 1
ATOM 634 N N . ALA A 1 102 ? 40.657 30.168 48.522 1.00 30.66 102 ALA A N 1
ATOM 635 C CA . ALA A 1 102 ? 40.845 29.180 49.579 1.00 30.28 102 ALA A CA 1
ATOM 636 C C . ALA A 1 102 ? 41.867 28.110 49.210 1.00 29.99 102 ALA A C 1
ATOM 637 O O . ALA A 1 102 ? 42.675 27.692 50.049 1.00 29.77 102 ALA A O 1
ATOM 639 N N . LEU A 1 103 ? 41.833 27.668 47.957 1.00 29.36 103 LEU A N 1
ATOM 640 C CA . LEU A 1 103 ? 42.764 26.650 47.483 1.00 28.42 103 LEU A CA 1
ATOM 641 C C . LEU A 1 103 ? 44.184 27.189 47.378 1.00 28.66 103 LEU A C 1
ATOM 642 O O . LEU A 1 103 ? 45.145 26.503 47.722 1.00 27.90 103 LEU A O 1
ATOM 647 N N . ARG A 1 104 ? 44.315 28.424 46.911 1.00 28.64 104 ARG A N 1
ATOM 648 C CA . ARG A 1 104 ? 45.630 29.021 46.761 1.00 29.38 104 ARG A CA 1
ATOM 649 C C . ARG A 1 104 ? 46.261 29.346 48.104 1.00 29.24 104 ARG A C 1
ATOM 650 O O . ARG A 1 104 ? 47.477 29.439 48.213 1.00 28.87 104 ARG A O 1
ATOM 658 N N . GLU A 1 105 ? 45.430 29.507 49.126 1.00 29.80 105 GLU A N 1
ATOM 659 C CA . GLU A 1 105 ? 45.928 29.791 50.465 1.00 31.03 105 GLU A CA 1
ATOM 660 C C . GLU A 1 105 ? 46.408 28.503 51.129 1.00 30.44 105 GLU A C 1
ATOM 661 O O . GLU A 1 105 ? 47.463 28.476 51.761 1.00 31.06 105 GLU A O 1
ATOM 667 N N . LYS A 1 106 ? 45.648 27.428 50.972 1.00 29.73 106 LYS A N 1
ATOM 668 C CA . LYS A 1 106 ? 46.023 26.175 51.605 1.00 29.26 106 LYS A CA 1
ATOM 669 C C . LYS A 1 106 ? 47.168 25.410 50.943 1.00 29.05 106 LYS A C 1
ATOM 670 O O . LYS A 1 106 ? 47.993 24.806 51.635 1.00 28.51 106 LYS A O 1
ATOM 676 N N . PHE A 1 107 ? 47.240 25.445 49.617 1.00 28.37 107 PHE A N 1
ATOM 677 C CA . PHE A 1 107 ? 48.270 24.690 48.925 1.00 28.51 107 PHE A CA 1
ATOM 678 C C . PHE A 1 107 ? 49.443 25.476 48.376 1.00 28.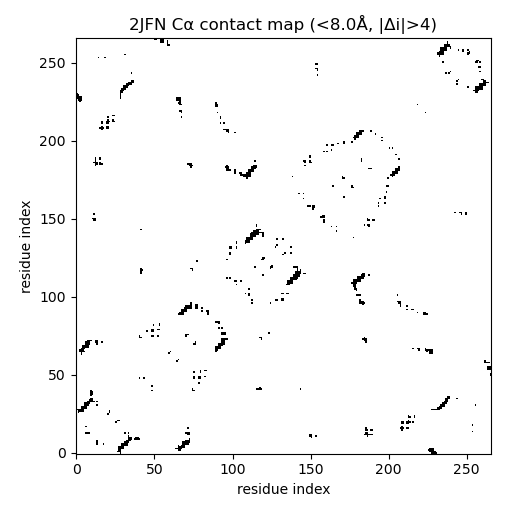85 107 PHE A C 1
ATOM 679 O O . PHE A 1 107 ? 49.337 26.669 48.096 1.00 28.61 107 PHE A O 1
ATOM 687 N N . ASP A 1 108 ? 50.566 24.781 48.225 1.00 29.16 108 ASP A N 1
ATOM 688 C CA . ASP A 1 108 ? 51.781 25.394 47.716 1.00 29.72 108 ASP A CA 1
ATOM 689 C C . ASP A 1 108 ? 52.163 24.914 46.333 1.00 29.83 108 ASP A C 1
ATOM 690 O O . ASP A 1 108 ? 53.335 24.699 46.018 1.00 30.36 108 ASP A O 1
ATOM 695 N N . PHE A 1 109 ? 51.145 24.724 45.511 1.00 29.48 109 PHE A N 1
ATOM 696 C CA . PHE A 1 109 ? 51.345 24.342 44.128 1.00 29.36 109 PHE A CA 1
ATOM 697 C C . PHE A 1 109 ? 50.358 25.232 43.397 1.00 28.99 109 PHE A C 1
ATOM 698 O O . PHE A 1 109 ? 49.331 25.626 43.956 1.00 28.79 109 PHE A O 1
ATOM 706 N N . PRO A 1 110 ? 50.673 25.600 42.153 1.00 29.04 110 PRO A N 1
ATOM 707 C CA . PRO A 1 110 ? 49.751 26.467 41.419 1.00 29.02 110 PRO A CA 1
ATOM 708 C C . PRO A 1 110 ? 48.381 25.839 41.182 1.00 28.61 110 PRO A C 1
ATOM 709 O O . PRO A 1 110 ? 48.259 24.630 40.990 1.00 28.77 110 PRO A O 1
ATOM 713 N N . VAL A 1 111 ? 47.352 26.673 41.224 1.00 28.61 111 VAL A N 1
ATOM 714 C CA . VAL A 1 111 ? 45.989 26.215 41.002 1.00 28.17 111 VAL A CA 1
ATOM 715 C C . VAL A 1 111 ? 45.417 26.987 39.822 1.00 28.51 111 VAL A C 1
ATOM 716 O O . VAL A 1 111 ? 45.482 28.213 39.786 1.00 28.55 111 VAL A O 1
ATOM 720 N N . VAL A 1 112 ? 44.871 26.263 38.854 1.00 28.78 112 VAL A N 1
ATOM 721 C CA . VAL A 1 112 ? 44.284 26.892 37.679 1.00 29.08 112 VAL A CA 1
ATOM 722 C C . VAL A 1 112 ? 42.772 26.891 37.810 1.00 29.49 112 VAL A C 1
ATOM 723 O O . VAL A 1 112 ? 42.175 25.895 38.227 1.00 29.47 112 VAL A O 1
ATOM 727 N N . GLY A 1 113 ? 42.160 28.021 37.475 1.00 29.33 113 GLY A N 1
ATOM 728 C CA . GLY A 1 113 ? 40.719 28.132 37.551 1.00 29.94 113 GLY A CA 1
ATOM 729 C C . GLY A 1 113 ? 40.136 28.309 36.164 1.00 30.66 113 GLY A C 1
ATOM 730 O O . GLY A 1 113 ? 40.873 28.407 35.180 1.00 29.81 113 GLY A O 1
ATOM 731 N N . VAL A 1 114 ? 38.809 28.351 36.088 1.00 31.45 114 VAL A N 1
ATOM 732 C CA . VAL A 1 114 ? 38.121 28.518 34.811 1.00 32.36 114 VAL A CA 1
ATOM 733 C C . VAL A 1 114 ? 36.983 29.521 34.894 1.00 32.64 114 VAL A C 1
ATOM 734 O O . VAL A 1 114 ? 36.178 29.505 35.833 1.00 33.94 114 VAL A O 1
ATOM 738 N N . VAL A 1 115 ? 36.932 30.409 33.913 1.00 31.91 115 VAL A N 1
ATOM 739 C CA . VAL A 1 115 ? 35.869 31.395 33.830 1.00 31.47 115 VAL A CA 1
ATOM 740 C C . VAL A 1 115 ? 35.409 31.348 32.375 1.00 30.19 115 VAL A C 1
ATOM 741 O O . VAL A 1 115 ? 36.202 31.048 31.483 1.00 29.34 115 VAL A O 1
ATOM 745 N N . PRO A 1 116 ? 34.122 31.615 32.121 1.00 29.68 116 PRO A N 1
ATOM 746 C CA . PRO A 1 116 ? 33.610 31.590 30.743 1.00 28.99 116 PRO A CA 1
ATOM 747 C C . PRO A 1 116 ? 34.482 32.445 29.826 1.00 28.73 116 PRO A C 1
ATOM 748 O O . PRO A 1 116 ? 34.865 33.560 30.194 1.00 28.39 116 PRO A O 1
ATOM 752 N N . ALA A 1 117 ? 34.786 31.921 28.639 1.00 27.82 117 ALA A N 1
ATOM 753 C CA . ALA A 1 117 ? 35.638 32.607 27.663 1.00 28.21 117 ALA A CA 1
ATOM 754 C C . ALA A 1 117 ? 34.977 33.800 26.974 1.00 28.60 117 ALA A C 1
ATOM 755 O O . ALA A 1 117 ? 35.023 33.930 25.747 1.00 28.59 117 ALA A O 1
ATOM 757 N N . ILE A 1 118 ? 34.376 34.676 27.766 1.00 28.96 118 ILE A N 1
ATOM 758 C CA . ILE A 1 118 ? 33.710 35.848 27.225 1.00 29.91 118 ILE A CA 1
ATOM 759 C C . ILE A 1 118 ? 34.673 36.800 26.537 1.00 30.04 118 ILE A C 1
ATOM 760 O O . ILE A 1 118 ? 34.367 37.329 25.466 1.00 29.91 118 ILE A O 1
ATOM 765 N N . LYS A 1 119 ? 35.840 37.008 27.143 1.00 29.81 119 LYS A N 1
ATOM 766 C CA . LYS A 1 119 ? 36.836 37.915 26.584 1.00 30.04 119 LYS A CA 1
ATOM 767 C C . LYS A 1 119 ? 37.210 37.606 25.125 1.00 30.26 119 LYS A C 1
ATOM 768 O O . LYS A 1 119 ? 37.081 38.468 24.260 1.00 30.43 119 LYS A O 1
ATOM 774 N N . PRO A 1 120 ? 37.687 36.385 24.829 1.00 30.32 120 PRO A N 1
ATOM 775 C CA . PRO A 1 120 ? 38.024 36.135 23.424 1.00 30.77 120 PRO A CA 1
ATOM 776 C C . PRO A 1 120 ? 36.805 36.124 22.501 1.00 31.13 120 PRO A C 1
ATOM 777 O O . PRO A 1 120 ? 36.900 36.515 21.339 1.00 31.33 120 PRO A O 1
ATOM 781 N N . ALA A 1 121 ? 35.662 35.684 23.018 1.00 31.38 121 ALA A N 1
ATOM 782 C CA . ALA A 1 121 ? 34.447 35.632 22.214 1.00 31.88 121 ALA A CA 1
ATOM 783 C C . ALA A 1 121 ? 34.049 37.030 21.754 1.00 32.64 121 ALA A C 1
ATOM 784 O O . ALA A 1 121 ? 33.558 37.206 20.637 1.00 32.09 121 ALA A O 1
ATOM 786 N N . ALA A 1 122 ? 34.268 38.019 22.618 1.00 33.55 122 ALA A N 1
ATOM 787 C CA . ALA A 1 122 ? 33.931 39.405 22.305 1.00 34.91 122 ALA A CA 1
ATOM 788 C C . ALA A 1 122 ? 34.779 39.944 21.159 1.00 35.90 122 ALA A C 1
ATOM 789 O O . ALA A 1 122 ? 34.334 40.809 20.408 1.00 36.06 122 ALA A O 1
ATOM 791 N N . ARG A 1 123 ? 36.000 39.435 21.029 1.00 37.08 123 ARG A N 1
ATOM 792 C CA . ARG A 1 123 ? 36.901 39.866 19.962 1.00 38.64 123 ARG A CA 1
ATOM 793 C C . ARG A 1 123 ? 36.689 39.068 18.678 1.00 39.10 123 ARG A C 1
ATOM 794 O O . ARG A 1 123 ? 37.252 39.405 17.636 1.00 39.34 123 ARG A O 1
ATOM 802 N N . LEU A 1 124 ? 35.886 38.011 18.749 1.00 39.13 124 LEU A N 1
ATOM 803 C CA . LEU A 1 124 ? 35.653 37.165 17.583 1.00 39.56 124 LEU A CA 1
ATOM 804 C C . LEU A 1 124 ? 34.315 37.391 16.895 1.00 39.81 124 LEU A C 1
ATOM 805 O O . LEU A 1 124 ? 34.197 37.192 15.685 1.00 39.83 124 LEU A O 1
ATOM 810 N N . THR A 1 125 ? 33.311 37.807 17.659 1.00 39.86 125 THR A N 1
ATOM 811 C CA . THR A 1 125 ? 31.991 38.027 17.096 1.00 40.44 125 THR A CA 1
ATOM 812 C C . THR A 1 125 ? 32.023 39.057 15.971 1.00 41.06 125 THR A C 1
ATOM 813 O O . THR A 1 125 ? 32.777 40.028 16.022 1.00 40.79 125 THR A O 1
ATOM 817 N N . ALA A 1 126 ? 31.206 38.826 14.949 1.00 41.50 126 ALA A N 1
ATOM 818 C CA . ALA A 1 126 ? 31.133 39.732 13.812 1.00 42.01 126 ALA A CA 1
ATOM 819 C C . ALA A 1 126 ? 29.837 40.532 13.861 1.00 42.35 126 ALA A C 1
ATOM 820 O O . ALA A 1 126 ? 29.798 41.685 13.427 1.00 42.99 126 ALA A O 1
ATOM 822 N N . ASN A 1 127 ? 28.778 39.928 14.394 1.00 41.88 127 ASN A N 1
ATOM 823 C CA . ASN A 1 127 ? 27.493 40.613 14.476 1.00 41.62 127 ASN A CA 1
ATOM 824 C C . ASN A 1 127 ? 27.266 41.262 15.834 1.00 41.10 127 ASN A C 1
ATOM 825 O O . ASN A 1 127 ? 26.241 41.902 16.066 1.00 41.43 127 ASN A O 1
ATOM 830 N N . GLY A 1 128 ? 28.234 41.101 16.730 1.00 40.81 128 GLY A N 1
ATOM 831 C CA . GLY A 1 128 ? 28.122 41.688 18.052 1.00 39.82 128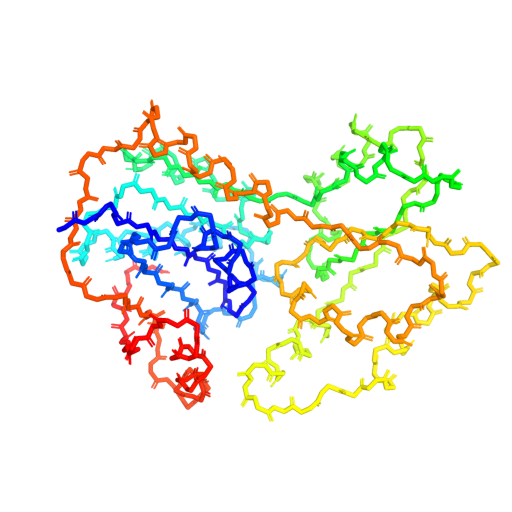 GLY A CA 1
ATOM 832 C C . GLY A 1 128 ? 27.185 40.965 19.004 1.00 39.18 128 GLY A C 1
ATOM 833 O O . GLY A 1 128 ? 26.933 41.453 20.103 1.00 39.41 128 GLY A O 1
ATOM 834 N N . ILE A 1 129 ? 26.660 39.812 18.594 1.00 38.60 129 ILE A N 1
ATOM 835 C CA . ILE A 1 129 ? 25.757 39.044 19.451 1.00 37.56 129 ILE A CA 1
ATOM 836 C C . ILE A 1 129 ? 26.510 37.822 19.983 1.00 36.88 129 ILE A C 1
ATOM 837 O O . ILE A 1 129 ? 26.787 36.882 19.241 1.00 36.65 129 ILE A O 1
ATOM 842 N N . VAL A 1 130 ? 26.834 37.840 21.270 1.00 35.90 130 VAL A N 1
ATOM 843 C CA . VAL A 1 130 ? 27.554 36.733 21.877 1.00 34.41 130 VAL A CA 1
ATOM 844 C C . VAL A 1 130 ? 26.674 35.990 22.870 1.00 33.52 130 VAL A C 1
ATOM 845 O O . VAL A 1 130 ? 26.082 36.589 23.770 1.00 33.77 130 VAL A O 1
ATOM 849 N N . GLY A 1 131 ? 26.583 34.679 22.695 1.00 32.38 131 GLY A N 1
ATOM 850 C CA . GLY A 1 131 ? 25.779 33.877 23.593 1.00 31.20 131 GLY A CA 1
ATOM 851 C C . GLY A 1 131 ? 26.626 33.212 24.667 1.00 30.54 131 GLY A C 1
ATOM 852 O O . GLY A 1 131 ? 27.799 32.903 24.453 1.00 29.56 131 GLY A O 1
ATOM 853 N N . LEU A 1 132 ? 26.032 33.009 25.837 1.00 29.94 132 LEU A N 1
ATOM 854 C CA . LEU A 1 132 ? 26.726 32.348 26.930 1.00 29.63 132 LEU A CA 1
ATOM 855 C C . LEU A 1 132 ? 25.870 31.189 27.402 1.00 29.56 132 LEU A C 1
ATOM 856 O O . LEU A 1 132 ? 24.764 31.392 27.912 1.00 29.35 132 LEU A O 1
ATOM 861 N N . LEU A 1 133 ? 26.362 29.975 27.190 1.00 29.49 133 LEU A N 1
ATOM 862 C CA . LEU A 1 133 ? 25.658 28.776 27.632 1.00 30.26 133 LEU A CA 1
ATOM 863 C C . LEU A 1 133 ? 26.374 28.328 28.891 1.00 30.96 133 LEU A C 1
ATOM 864 O O . LEU A 1 133 ? 27.577 28.064 28.867 1.00 30.93 133 LEU A O 1
ATOM 869 N N . ALA A 1 134 ? 25.641 28.258 29.991 1.00 31.95 134 ALA A N 1
ATOM 870 C CA . ALA A 1 134 ? 26.220 27.838 31.256 1.00 33.61 134 ALA A CA 1
ATOM 871 C C . ALA A 1 134 ? 25.157 27.080 32.022 1.00 34.73 134 ALA A C 1
ATOM 872 O O . ALA A 1 134 ? 24.021 26.963 31.567 1.00 34.36 134 ALA A O 1
ATOM 874 N N . THR A 1 135 ? 25.515 26.552 33.184 1.00 36.55 135 THR A N 1
ATOM 875 C CA . THR A 1 135 ? 24.522 25.845 33.960 1.00 38.50 135 THR A CA 1
ATOM 876 C C . THR A 1 135 ? 23.676 26.890 34.683 1.00 40.21 135 THR A C 1
ATOM 877 O O . THR A 1 135 ? 24.069 28.056 34.790 1.00 39.88 135 THR A O 1
ATOM 881 N N . ARG A 1 136 ? 22.514 26.470 35.169 1.00 42.42 136 ARG A N 1
ATOM 882 C CA . ARG A 1 136 ? 21.592 27.374 35.840 1.00 44.95 136 ARG A CA 1
ATOM 883 C C . ARG A 1 136 ? 22.226 28.242 36.921 1.00 46.64 136 ARG A C 1
ATOM 884 O O . ARG A 1 136 ? 21.963 29.443 36.987 1.00 46.85 136 ARG A O 1
ATOM 892 N N . GLY A 1 137 ? 23.064 27.637 37.759 1.00 48.47 137 GLY A N 1
ATOM 893 C CA . GLY A 1 137 ? 23.705 28.383 38.828 1.00 50.63 137 GLY A CA 1
ATOM 894 C C . GLY A 1 137 ? 24.761 29.390 38.405 1.00 52.15 137 GLY A C 1
ATOM 895 O O . GLY A 1 137 ? 24.957 30.403 39.077 1.00 52.40 137 GLY A O 1
ATOM 896 N N . THR A 1 138 ? 25.439 29.122 37.295 1.00 53.81 138 THR A N 1
ATOM 897 C CA . THR A 1 138 ? 26.493 30.007 36.804 1.00 55.54 138 THR A CA 1
ATOM 898 C C . THR A 1 138 ? 25.984 31.326 36.223 1.00 56.87 138 THR A C 1
ATOM 899 O O . THR A 1 138 ? 26.685 32.337 36.264 1.00 57.03 138 THR A O 1
ATOM 903 N N . VAL A 1 139 ? 24.769 31.314 35.682 1.00 58.47 139 VAL A N 1
ATOM 904 C CA . VAL A 1 139 ? 24.190 32.516 35.087 1.00 60.06 139 VAL A CA 1
ATOM 905 C C . VAL A 1 139 ? 23.537 33.432 36.123 1.00 61.27 139 VAL A C 1
ATOM 906 O O . VAL A 1 139 ? 23.011 34.495 35.783 1.00 61.39 139 VAL A O 1
ATOM 910 N N . LYS A 1 140 ? 23.581 33.020 37.386 1.00 62.64 140 LYS A N 1
ATOM 911 C CA . LYS A 1 140 ? 22.987 33.797 38.471 1.00 64.06 140 LYS A CA 1
ATOM 912 C C . LYS A 1 140 ? 24.071 34.378 39.379 1.00 64.96 140 LYS A C 1
ATOM 913 O O . LYS A 1 140 ? 23.778 35.104 40.331 1.00 65.26 140 LYS A O 1
ATOM 919 N N . ARG A 1 141 ? 25.323 34.057 39.070 1.00 65.90 141 ARG A N 1
ATOM 920 C CA . ARG A 1 141 ? 26.464 34.523 39.850 1.00 66.86 141 ARG A CA 1
ATOM 921 C C . ARG A 1 141 ? 26.889 35.946 39.511 1.00 67.23 141 ARG A C 1
ATOM 922 O O . ARG A 1 141 ? 26.868 36.353 38.349 1.00 67.16 141 ARG A O 1
ATOM 930 N N . SER A 1 142 ? 27.283 36.695 40.537 1.00 67.70 142 SER A N 1
ATOM 931 C CA . SER A 1 142 ? 27.733 38.069 40.354 1.00 68.23 142 SER A CA 1
ATOM 932 C C . SER A 1 142 ? 29.040 38.061 39.567 1.00 68.56 142 SER A C 1
ATOM 933 O O . SER A 1 142 ? 29.280 38.931 38.731 1.00 68.56 142 SER A O 1
ATOM 936 N N . TYR A 1 143 ? 29.878 37.067 39.845 1.00 68.92 143 TYR A N 1
ATOM 937 C CA . TYR A 1 143 ? 31.164 36.921 39.171 1.00 69.28 143 TYR A CA 1
ATOM 938 C C . TYR A 1 143 ? 30.945 36.916 37.659 1.00 69.53 143 TYR A C 1
ATOM 939 O O . TYR A 1 143 ? 31.741 37.474 36.900 1.00 69.51 143 TYR A O 1
ATOM 948 N N . THR A 1 144 ? 29.857 36.286 37.229 1.00 69.65 144 THR A N 1
ATOM 949 C CA . THR A 1 144 ? 29.539 36.207 35.811 1.00 70.00 144 THR A CA 1
ATOM 950 C C . THR A 1 144 ? 29.123 37.577 35.277 1.00 70.22 144 THR A C 1
ATOM 951 O O . THR A 1 144 ? 29.803 38.149 34.424 1.00 70.09 144 THR A O 1
ATOM 955 N N . HIS A 1 145 ? 28.011 38.096 35.794 1.00 70.56 145 HIS A N 1
ATOM 956 C CA . HIS A 1 145 ? 27.484 39.395 35.378 1.00 70.96 145 HIS A CA 1
ATOM 957 C C . HIS A 1 145 ? 28.582 40.446 35.245 1.00 71.08 145 HIS A C 1
ATOM 958 O O . HIS A 1 145 ? 28.543 41.296 34.354 1.00 71.07 145 HIS A O 1
ATOM 965 N N . GLU A 1 146 ? 29.559 40.381 36.142 1.00 71.21 146 GLU A N 1
ATOM 966 C CA . GLU A 1 146 ? 30.671 41.321 36.139 1.00 71.44 146 GLU A CA 1
ATOM 967 C C . GLU A 1 146 ? 31.575 41.116 34.930 1.00 71.35 146 GLU A C 1
ATOM 968 O O . GLU A 1 146 ? 31.878 42.063 34.206 1.00 71.49 146 GLU A O 1
ATOM 974 N N . LEU A 1 147 ? 32.004 39.876 34.714 1.00 71.27 147 LEU A N 1
ATOM 975 C CA . LEU A 1 147 ? 32.874 39.556 33.589 1.00 71.04 147 LEU A CA 1
ATOM 976 C C . LEU A 1 147 ? 32.232 40.000 32.277 1.00 70.90 147 LEU A C 1
ATOM 977 O O . LEU A 1 147 ? 32.914 40.466 31.364 1.00 70.81 147 LEU A O 1
ATOM 982 N N . ILE A 1 148 ? 30.914 39.855 32.198 1.00 70.62 148 ILE A N 1
ATOM 983 C CA . ILE A 1 148 ? 30.163 40.233 31.008 1.00 70.53 148 ILE A CA 1
ATOM 984 C C . ILE A 1 148 ? 30.285 41.723 30.701 1.00 70.59 148 ILE A C 1
ATOM 985 O O . ILE A 1 148 ? 30.228 42.135 29.543 1.00 70.52 148 ILE A O 1
ATOM 990 N N . ALA A 1 149 ? 30.457 42.527 31.743 1.00 70.67 149 ALA A N 1
ATOM 991 C CA . ALA A 1 149 ? 30.579 43.967 31.573 1.00 70.58 149 ALA A CA 1
ATOM 992 C C . ALA A 1 149 ? 32.034 44.392 31.402 1.00 70.54 149 ALA A C 1
ATOM 993 O O . ALA A 1 149 ? 32.323 45.395 30.747 1.00 70.64 149 ALA A O 1
ATOM 995 N N . ARG A 1 150 ? 32.948 43.620 31.979 1.00 70.38 150 ARG A N 1
ATOM 996 C CA . ARG A 1 150 ? 34.370 43.938 31.906 1.00 70.26 150 ARG A CA 1
ATOM 997 C C . ARG A 1 150 ? 35.024 43.735 30.536 1.00 69.94 150 ARG A C 1
ATOM 998 O O . ARG A 1 150 ? 35.754 44.611 30.063 1.00 69.86 150 ARG A O 1
ATOM 1006 N N . PHE A 1 151 ? 34.773 42.595 29.895 1.00 69.42 151 PHE A N 1
ATOM 1007 C CA . PHE A 1 151 ? 35.380 42.329 28.591 1.00 68.83 151 PHE A CA 1
ATOM 1008 C C . PHE A 1 151 ? 34.400 42.221 27.426 1.00 68.31 151 PHE A C 1
ATOM 1009 O O . PHE A 1 151 ? 34.789 41.836 26.324 1.00 68.27 151 PHE A O 1
ATOM 1017 N N . ALA A 1 152 ? 33.139 42.564 27.661 1.00 67.70 152 ALA A N 1
ATOM 1018 C CA . ALA A 1 152 ? 32.136 42.498 26.605 1.00 67.16 152 ALA A CA 1
ATOM 1019 C C . ALA A 1 152 ? 31.229 43.725 26.621 1.00 66.73 152 ALA A C 1
ATOM 1020 O O . ALA A 1 152 ? 30.010 43.613 26.510 1.00 66.67 152 ALA A O 1
ATOM 1022 N N . ASN A 1 153 ? 31.838 44.899 26.751 1.00 66.39 153 ASN A N 1
ATOM 1023 C CA . ASN A 1 153 ? 31.098 46.156 26.791 1.00 65.89 153 ASN A CA 1
ATOM 1024 C C . ASN A 1 153 ? 30.669 46.600 25.392 1.00 65.27 153 ASN A C 1
ATOM 1025 O O . ASN A 1 153 ? 29.718 47.364 25.237 1.00 65.39 153 ASN A O 1
ATOM 1030 N N . GLU A 1 154 ? 31.369 46.111 24.374 1.00 64.45 154 GLU A N 1
ATOM 1031 C CA . GLU A 1 154 ? 31.063 46.476 22.997 1.00 63.52 154 GLU A CA 1
ATOM 1032 C C . GLU A 1 154 ? 30.121 45.519 22.269 1.00 62.47 154 GLU A C 1
ATOM 1033 O O . GLU A 1 154 ? 29.863 45.687 21.074 1.00 62.51 154 GLU A O 1
ATOM 1039 N N . CYS A 1 155 ? 29.602 44.522 22.981 1.00 60.87 155 CYS A N 1
ATOM 1040 C CA . CYS A 1 155 ? 28.684 43.561 22.373 1.00 59.19 155 CYS A CA 1
ATOM 1041 C C . CYS A 1 155 ? 27.564 43.192 23.337 1.00 57.82 155 CYS A C 1
ATOM 1042 O O . CYS A 1 155 ? 27.679 43.403 24.541 1.00 57.62 155 CYS A O 1
ATOM 1045 N N . GLN A 1 156 ? 26.477 42.645 22.802 1.00 56.31 156 GLN A N 1
ATOM 1046 C CA . GLN A 1 156 ? 25.353 42.249 23.637 1.00 54.79 156 GLN A CA 1
ATOM 1047 C C . GLN A 1 156 ? 25.457 40.767 23.976 1.00 53.29 156 GLN A C 1
ATOM 1048 O O . GLN A 1 156 ? 25.692 39.929 23.107 1.00 53.00 156 GLN A O 1
ATOM 1054 N N . ILE A 1 157 ? 25.275 40.453 25.252 1.00 51.67 157 ILE A N 1
ATOM 1055 C CA . ILE A 1 157 ? 25.372 39.081 25.720 1.00 49.85 157 ILE A CA 1
ATOM 1056 C C . ILE A 1 157 ? 24.021 38.430 25.958 1.00 48.42 157 ILE A C 1
ATOM 1057 O O . ILE A 1 157 ? 23.185 38.955 26.689 1.00 48.14 157 ILE A O 1
ATOM 1062 N N . GLU A 1 158 ? 23.819 37.279 25.328 1.00 46.69 158 GLU A N 1
ATOM 1063 C CA . GLU A 1 158 ? 22.589 36.518 25.481 1.00 45.32 158 GLU A CA 1
ATOM 1064 C C . GLU A 1 158 ? 22.920 35.336 26.385 1.00 43.98 158 GLU A C 1
ATOM 1065 O O . GLU A 1 158 ? 23.606 34.407 25.963 1.00 43.50 158 GLU A O 1
ATOM 1071 N N . MET A 1 159 ? 22.446 35.378 27.626 1.00 42.74 159 MET A N 1
ATOM 1072 C CA . MET A 1 159 ? 22.711 34.295 28.570 1.00 41.56 159 MET A CA 1
ATOM 1073 C C . MET A 1 159 ? 21.648 33.218 28.532 1.00 40.26 159 MET A C 1
ATOM 1074 O O . MET A 1 159 ? 20.464 33.501 28.365 1.00 39.98 159 MET A O 1
ATOM 1079 N N . LEU A 1 160 ? 22.083 31.978 28.704 1.00 38.69 160 LEU A N 1
ATOM 1080 C CA . LEU A 1 160 ? 21.172 30.848 28.721 1.00 37.59 160 LEU A CA 1
ATOM 1081 C C . LEU A 1 160 ? 21.750 29.800 29.677 1.00 36.65 160 LEU A C 1
ATOM 1082 O O . LEU A 1 160 ? 22.753 29.151 29.374 1.00 36.13 160 LEU A O 1
ATOM 1087 N N . GLY A 1 161 ? 21.125 29.663 30.844 1.00 35.74 161 GLY A N 1
ATOM 1088 C CA . GLY A 1 161 ? 21.586 28.699 31.831 1.00 34.53 161 GLY A CA 1
ATOM 1089 C C . GLY A 1 161 ? 20.761 27.429 31.760 1.00 33.81 161 GLY A C 1
ATOM 1090 O O . GLY A 1 161 ? 19.531 27.483 31.773 1.00 33.71 161 GLY A O 1
ATOM 1091 N N . SER A 1 162 ? 21.424 26.281 31.688 1.00 32.70 162 SER A N 1
ATOM 1092 C CA . SER A 1 162 ? 20.701 25.018 31.599 1.00 31.67 162 SER A CA 1
ATOM 1093 C C . SER A 1 162 ? 21.317 23.873 32.386 1.00 31.01 162 SER A C 1
ATOM 1094 O O . SER A 1 162 ? 22.365 23.346 32.016 1.00 30.76 162 SER A O 1
ATOM 1097 N N . ALA A 1 163 ? 20.650 23.477 33.464 1.00 30.33 163 ALA A N 1
ATOM 1098 C CA . ALA A 1 163 ? 21.125 22.369 34.273 1.00 29.58 163 ALA A CA 1
ATOM 1099 C C . ALA A 1 163 ? 20.856 21.080 33.489 1.00 29.44 163 ALA A C 1
ATOM 1100 O O . ALA A 1 163 ? 21.569 20.089 33.631 1.00 28.92 163 ALA A O 1
ATOM 1102 N N . GLU A 1 164 ? 19.825 21.106 32.649 1.00 29.32 164 GLU A N 1
ATOM 1103 C CA . GLU A 1 164 ? 19.476 19.936 31.853 1.00 29.78 164 GLU A CA 1
ATOM 1104 C C . GLU A 1 164 ? 20.582 19.575 30.859 1.00 29.30 164 GLU A C 1
ATOM 1105 O O . GLU A 1 164 ? 20.847 18.399 30.596 1.00 28.77 164 GLU A O 1
ATOM 1111 N N . MET A 1 165 ? 21.232 20.587 30.300 1.00 28.45 165 MET A N 1
ATOM 1112 C CA . MET A 1 165 ? 22.298 20.317 29.345 1.00 28.20 165 MET A CA 1
ATOM 1113 C C . MET A 1 165 ? 23.454 19.606 30.050 1.00 27.54 165 MET A C 1
ATOM 1114 O O . MET A 1 165 ? 24.131 18.758 29.463 1.00 27.24 165 MET A O 1
ATOM 1119 N N . VAL A 1 166 ? 23.678 19.952 31.314 1.00 26.73 166 VAL A N 1
ATOM 1120 C CA . VAL A 1 166 ? 24.740 19.311 32.073 1.00 26.74 166 VAL A CA 1
ATOM 1121 C C . VAL A 1 166 ? 24.424 17.820 32.152 1.00 27.07 166 VAL A C 1
ATOM 1122 O O . VAL A 1 166 ? 25.301 16.980 31.972 1.00 26.02 166 VAL A O 1
ATOM 1126 N N . GLU A 1 167 ? 23.158 17.506 32.417 1.00 27.89 167 GLU A N 1
ATOM 1127 C CA . GLU A 1 167 ? 22.714 16.121 32.517 1.00 29.12 167 GLU A CA 1
ATOM 1128 C C . GLU A 1 167 ? 22.842 15.390 31.189 1.00 28.28 167 GLU A C 1
ATOM 1129 O O . GLU A 1 167 ? 23.150 14.200 31.153 1.00 28.26 167 GLU A O 1
ATOM 1135 N N . LEU A 1 168 ? 22.598 16.100 30.095 1.00 28.21 168 LEU A N 1
ATOM 1136 C CA . LEU A 1 168 ? 22.712 15.494 28.779 1.00 28.05 168 LEU A CA 1
ATOM 1137 C C . LEU A 1 168 ? 24.163 15.077 28.568 1.00 27.93 168 LEU A C 1
ATOM 1138 O O . LEU A 1 168 ? 24.438 13.999 28.037 1.00 28.11 168 LEU A O 1
ATOM 1143 N N . ALA A 1 169 ? 25.089 15.926 29.007 1.00 27.73 169 ALA A N 1
ATOM 1144 C CA . ALA A 1 169 ? 26.515 15.632 28.873 1.00 28.12 169 ALA A CA 1
ATOM 1145 C C . ALA A 1 169 ? 26.859 14.426 29.746 1.00 28.18 169 ALA A C 1
ATOM 1146 O O . ALA A 1 169 ? 27.572 13.519 29.311 1.00 28.29 169 ALA A O 1
ATOM 1148 N N . GLU A 1 170 ? 26.357 14.415 30.978 1.00 28.76 170 GLU A N 1
ATOM 1149 C CA . GLU A 1 170 ? 26.610 13.285 31.873 1.00 29.18 170 GLU A CA 1
ATOM 1150 C C . GLU A 1 170 ? 26.099 12.011 31.205 1.00 29.51 170 GLU A C 1
ATOM 1151 O O . GLU A 1 170 ? 26.824 11.025 31.090 1.00 29.71 170 GLU A O 1
ATOM 1157 N N . ALA A 1 171 ? 24.848 12.042 30.752 1.00 29.94 171 ALA A N 1
ATOM 1158 C CA . ALA A 1 171 ? 24.253 10.883 30.094 1.00 30.26 171 ALA A CA 1
ATOM 1159 C C . ALA A 1 171 ? 25.124 10.394 28.947 1.00 30.81 171 ALA A C 1
ATOM 1160 O O . ALA A 1 171 ? 25.412 9.201 28.834 1.00 31.13 171 ALA A O 1
ATOM 1162 N N . LYS A 1 172 ? 25.546 11.316 28.091 1.00 31.06 172 LYS A N 1
ATOM 1163 C CA . LYS A 1 172 ? 26.366 10.947 26.950 1.00 32.12 172 LYS A CA 1
ATOM 1164 C C . LYS A 1 172 ? 27.597 10.131 27.326 1.00 32.64 172 LYS A C 1
ATOM 1165 O O . LYS A 1 172 ? 27.829 9.062 26.757 1.00 32.92 172 LYS A O 1
ATOM 1171 N N . LEU A 1 173 ? 28.387 10.620 28.276 1.00 33.14 173 LEU A N 1
ATOM 1172 C CA . LEU A 1 173 ? 29.587 9.897 28.669 1.00 34.31 173 LEU A CA 1
ATOM 1173 C C . LEU A 1 173 ? 29.278 8.653 29.496 1.00 35.30 173 LEU A C 1
ATOM 1174 O O . LEU A 1 173 ? 30.172 7.870 29.805 1.00 35.42 173 LEU A O 1
ATOM 1179 N N . HIS A 1 174 ? 28.015 8.473 29.864 1.00 36.72 174 HIS A N 1
ATOM 1180 C CA . HIS A 1 174 ? 27.630 7.293 30.626 1.00 38.16 174 HIS A CA 1
ATOM 1181 C C . HIS A 1 174 ? 27.130 6.219 29.669 1.00 39.31 174 HIS A C 1
ATOM 1182 O O . HIS A 1 174 ? 26.810 5.108 30.083 1.00 39.72 174 HIS A O 1
ATOM 1189 N N . GLY A 1 175 ? 27.073 6.560 28.384 1.00 40.42 175 GLY A N 1
ATOM 1190 C CA . GLY A 1 175 ? 26.639 5.597 27.387 1.00 41.81 175 GLY A CA 1
ATOM 1191 C C . GLY A 1 175 ? 25.287 5.845 26.747 1.00 43.00 175 GLY A C 1
ATOM 1192 O O . GLY A 1 175 ? 24.886 5.105 25.846 1.00 43.03 175 GLY A O 1
ATOM 1193 N N . GLU A 1 176 ? 24.571 6.868 27.204 1.00 43.77 176 GLU A N 1
ATOM 1194 C CA . GLU A 1 176 ? 23.266 7.173 26.629 1.00 45.02 176 GLU A CA 1
ATOM 1195 C C . GLU A 1 176 ? 23.413 8.153 25.474 1.00 45.17 176 GLU A C 1
ATOM 1196 O O . GLU A 1 176 ? 24.327 8.975 25.459 1.00 45.70 176 GLU A O 1
ATOM 1202 N N . ASP A 1 177 ? 22.512 8.059 24.503 1.00 45.24 177 ASP A N 1
ATOM 1203 C CA . ASP A 1 177 ? 22.545 8.938 23.342 1.00 44.89 177 ASP A CA 1
ATOM 1204 C C . ASP A 1 177 ? 21.833 10.238 23.672 1.00 43.98 177 ASP A C 1
ATOM 1205 O O . ASP A 1 177 ? 20.814 10.243 24.357 1.00 44.07 177 ASP A O 1
ATOM 1210 N N . VAL A 1 178 ? 22.381 11.342 23.186 1.00 42.87 178 VAL A N 1
ATOM 1211 C CA . VAL A 1 178 ? 21.800 12.649 23.441 1.00 41.57 178 VAL A CA 1
ATOM 1212 C C . VAL A 1 178 ? 20.608 12.913 22.524 1.00 40.74 178 VAL A C 1
ATOM 1213 O O . VAL A 1 178 ? 20.715 12.801 21.305 1.00 40.65 178 VAL A O 1
ATOM 1217 N N . SER A 1 179 ? 19.471 13.260 23.118 1.00 40.12 179 SER A N 1
ATOM 1218 C CA . SER A 1 179 ? 18.271 13.564 22.346 1.00 39.22 179 SER A CA 1
ATOM 1219 C C . SER A 1 179 ? 18.397 14.957 21.751 1.00 38.78 179 SER A C 1
ATOM 1220 O O . SER A 1 179 ? 18.419 15.950 22.482 1.00 38.57 179 SER A O 1
ATOM 1223 N N . LEU A 1 180 ? 18.480 15.036 20.427 1.00 38.11 180 LEU A N 1
ATOM 1224 C CA . LEU A 1 180 ? 18.602 16.330 19.772 1.00 37.12 180 LEU A CA 1
ATOM 1225 C C . LEU A 1 180 ? 17.355 17.173 19.995 1.00 36.72 180 LEU A C 1
ATOM 1226 O O . LEU A 1 180 ? 17.433 18.398 20.045 1.00 36.33 180 LEU A O 1
ATOM 1231 N N . ASP A 1 181 ? 16.203 16.523 20.136 1.00 36.44 181 ASP A N 1
ATOM 1232 C CA . ASP A 1 181 ? 14.966 17.256 20.366 1.00 36.07 181 ASP A CA 1
ATOM 1233 C C . ASP A 1 181 ? 15.014 17.971 21.714 1.00 34.99 181 ASP A C 1
ATOM 1234 O O . ASP A 1 181 ? 14.491 19.074 21.859 1.00 34.62 181 ASP A O 1
ATOM 1239 N N . ALA A 1 182 ? 15.638 17.337 22.702 1.00 34.20 182 ALA A N 1
ATOM 1240 C CA . ALA A 1 182 ? 15.766 17.939 24.026 1.00 33.44 182 ALA A CA 1
ATOM 1241 C C . ALA A 1 182 ? 16.645 19.186 23.910 1.00 32.88 182 ALA A C 1
ATOM 1242 O O . ALA A 1 182 ? 16.362 20.216 24.514 1.00 32.37 182 ALA A O 1
ATOM 1244 N N . LEU A 1 183 ? 17.714 19.085 23.124 1.00 32.52 183 LEU A N 1
ATOM 1245 C CA . LEU A 1 183 ? 18.614 20.214 22.915 1.00 31.97 183 LEU A CA 1
ATOM 1246 C C . LEU A 1 183 ? 17.913 21.366 22.213 1.00 31.47 183 LEU A C 1
ATOM 1247 O O . LEU A 1 183 ? 18.060 22.524 22.609 1.00 31.07 183 LEU A O 1
ATOM 1252 N N . LYS A 1 184 ? 17.160 21.050 21.163 1.00 30.86 184 LYS A N 1
ATOM 1253 C CA . LYS A 1 184 ? 16.443 22.075 20.413 1.00 31.16 184 LYS A CA 1
ATOM 1254 C C . LYS A 1 184 ? 15.487 22.824 21.328 1.00 30.89 184 LYS A C 1
ATOM 1255 O O . LYS A 1 184 ? 15.307 24.033 21.199 1.00 30.37 184 LYS A O 1
ATOM 1261 N N . ARG A 1 185 ? 14.869 22.090 22.244 1.00 30.97 185 ARG A N 1
ATOM 1262 C CA . ARG A 1 185 ? 13.926 22.680 23.183 1.00 31.66 185 ARG A CA 1
ATOM 1263 C C . ARG A 1 185 ? 14.667 23.645 24.101 1.00 30.92 185 ARG A C 1
ATOM 1264 O O . ARG A 1 185 ? 14.239 24.781 24.313 1.00 30.74 185 ARG A O 1
ATOM 1272 N N . ILE A 1 186 ? 15.789 23.186 24.642 1.00 30.14 186 ILE A N 1
ATOM 1273 C CA . ILE A 1 186 ? 16.585 24.022 25.528 1.00 29.32 186 ILE A CA 1
ATOM 1274 C C . ILE A 1 186 ? 17.037 25.285 24.792 1.00 28.71 186 ILE A C 1
ATOM 1275 O O . ILE A 1 186 ? 17.015 26.380 25.351 1.00 28.31 186 ILE A O 1
ATOM 1280 N N . LEU A 1 187 ? 17.435 25.130 23.532 1.00 28.36 187 LEU A N 1
ATOM 1281 C CA . LEU A 1 187 ? 17.911 26.257 22.733 1.00 28.42 187 LEU A CA 1
ATOM 1282 C C . LEU A 1 187 ? 16.814 26.996 21.956 1.00 28.77 187 LEU A C 1
ATOM 1283 O O . LEU A 1 187 ? 17.105 27.913 21.189 1.00 27.81 187 LEU A O 1
ATOM 1288 N N . ARG A 1 188 ? 15.559 26.611 22.173 1.00 29.44 188 ARG A N 1
ATOM 1289 C CA . ARG A 1 188 ? 14.437 27.232 21.470 1.00 30.59 188 ARG A CA 1
ATOM 1290 C C . ARG A 1 188 ? 14.522 28.761 21.479 1.00 31.15 188 ARG A C 1
ATOM 1291 O O . ARG A 1 188 ? 14.384 29.394 20.437 1.00 31.37 188 ARG A O 1
ATOM 1299 N N . PRO A 1 189 ? 14.778 29.373 22.652 1.00 31.69 189 PRO A N 1
ATOM 1300 C CA . PRO A 1 189 ? 14.877 30.835 22.741 1.00 32.00 189 PRO A CA 1
ATOM 1301 C C . PRO A 1 189 ? 15.781 31.423 21.661 1.00 32.69 189 PRO A C 1
ATOM 1302 O O . PRO A 1 189 ? 15.444 32.428 21.024 1.00 33.41 189 PRO A O 1
ATOM 1306 N N . TRP A 1 190 ? 16.937 30.795 21.467 1.00 32.33 190 TRP A N 1
ATOM 1307 C CA . TRP A 1 190 ? 17.902 31.251 20.478 1.00 32.66 190 TRP A CA 1
ATOM 1308 C C . TRP A 1 190 ? 17.473 30.936 19.053 1.00 32.80 190 TRP A C 1
ATOM 1309 O O . TRP A 1 190 ? 17.678 31.739 18.151 1.00 33.14 190 TRP A O 1
ATOM 1320 N N . LEU A 1 191 ? 16.875 29.769 18.853 1.00 33.23 191 LEU A N 1
ATOM 1321 C CA . LEU A 1 191 ? 16.420 29.384 17.525 1.00 34.12 191 LEU A CA 1
ATOM 1322 C C . LEU A 1 191 ? 15.264 30.262 17.047 1.00 34.32 191 LEU A C 1
ATOM 1323 O O . LEU A 1 191 ? 14.943 30.270 15.864 1.00 34.60 191 LEU A O 1
ATOM 1328 N N . ARG A 1 192 ? 14.640 31.000 17.962 1.00 34.66 192 ARG A N 1
ATOM 1329 C CA . ARG A 1 192 ? 13.532 31.879 17.584 1.00 35.36 192 ARG A CA 1
ATOM 1330 C C . ARG A 1 192 ? 13.966 33.328 17.393 1.00 35.93 192 ARG A C 1
ATOM 1331 O O . ARG A 1 192 ? 13.130 34.204 17.168 1.00 36.00 192 ARG A O 1
ATOM 1339 N N . MET A 1 193 ? 15.270 33.579 17.479 1.00 36.28 193 MET A N 1
ATOM 1340 C CA . MET A 1 193 ? 15.797 34.930 17.316 1.00 36.54 193 MET A CA 1
ATOM 1341 C C . MET A 1 193 ? 15.987 35.306 15.848 1.00 36.67 193 MET A C 1
ATOM 1342 O O . MET A 1 193 ? 16.368 34.467 15.025 1.00 36.46 193 MET A O 1
ATOM 1347 N N . LYS A 1 194 ? 15.715 36.570 15.526 1.00 37.01 194 LYS A N 1
ATOM 1348 C CA . LYS A 1 194 ? 15.889 37.067 14.163 1.00 37.69 194 LYS A CA 1
ATOM 1349 C C . LYS A 1 194 ? 17.374 36.928 13.832 1.00 37.73 194 LYS A C 1
ATOM 1350 O O . LYS A 1 194 ? 17.757 36.399 12.787 1.00 37.39 194 LYS A O 1
ATOM 1356 N N . GLU A 1 195 ? 18.206 37.413 14.744 1.00 38.33 195 GLU A N 1
ATOM 1357 C CA . GLU A 1 195 ? 19.650 37.332 14.574 1.00 38.43 195 GLU A CA 1
ATOM 1358 C C . GLU A 1 195 ? 20.268 36.688 15.810 1.00 37.55 195 GLU A C 1
ATOM 1359 O O . GLU A 1 195 ? 20.596 37.368 16.781 1.00 37.40 195 GLU A O 1
ATOM 1365 N N . PRO A 1 196 ? 20.422 35.358 15.792 1.00 36.88 196 PRO A N 1
ATOM 1366 C CA . PRO A 1 196 ? 21.006 34.659 16.940 1.00 36.26 196 PRO A CA 1
ATOM 1367 C C . PRO A 1 196 ? 22.491 34.973 17.078 1.00 35.39 196 PRO A C 1
ATOM 1368 O O . PRO A 1 196 ? 23.105 35.530 16.166 1.00 35.42 196 PRO A O 1
ATOM 1372 N N . PRO A 1 197 ? 23.089 34.626 18.228 1.00 34.89 197 PRO A N 1
ATOM 1373 C CA . PRO A 1 197 ? 24.517 34.894 18.438 1.00 34.16 197 PRO A CA 1
ATOM 1374 C C . PRO A 1 197 ? 25.334 34.192 17.366 1.00 33.22 197 PRO A C 1
ATOM 1375 O O . PRO A 1 197 ? 25.018 33.067 16.991 1.00 33.54 197 PRO A O 1
ATOM 1379 N N . ASP A 1 198 ? 26.376 34.838 16.857 1.00 32.64 198 ASP A N 1
ATOM 1380 C CA . ASP A 1 198 ? 27.200 34.173 15.861 1.00 32.00 198 ASP A CA 1
ATOM 1381 C C . ASP A 1 198 ? 28.379 33.517 16.590 1.00 30.70 198 ASP A C 1
ATOM 1382 O O . ASP A 1 198 ? 29.151 32.754 16.008 1.00 30.48 198 ASP A O 1
ATOM 1387 N N . THR A 1 199 ? 28.477 33.797 17.885 1.00 29.73 199 THR A N 1
ATOM 1388 C CA . THR A 1 199 ? 29.541 33.245 18.728 1.00 28.32 199 THR A CA 1
ATOM 1389 C C . THR A 1 199 ? 28.925 32.774 20.050 1.00 27.54 199 THR A C 1
ATOM 1390 O O . THR A 1 199 ? 28.258 33.544 20.731 1.00 27.62 199 THR A O 1
ATOM 1394 N N . VAL A 1 200 ? 29.137 31.509 20.408 1.00 26.67 200 VAL A N 1
ATOM 1395 C CA . VAL A 1 200 ? 28.573 30.975 21.645 1.00 25.45 200 VAL A CA 1
ATOM 1396 C C . VAL A 1 200 ? 29.665 30.485 22.586 1.00 24.96 200 VAL A C 1
ATOM 1397 O O . VAL A 1 200 ? 30.457 29.615 22.228 1.00 25.00 200 VAL A O 1
ATOM 1401 N N . VAL A 1 201 ? 29.692 31.050 23.787 1.00 24.00 201 VAL A N 1
ATOM 1402 C CA . VAL A 1 201 ? 30.672 30.680 24.803 1.00 24.07 201 VAL A CA 1
ATOM 1403 C C . VAL A 1 201 ? 30.151 29.506 25.620 1.00 23.96 201 VAL A C 1
ATOM 1404 O O . VAL A 1 201 ? 29.044 29.551 26.144 1.00 24.03 201 VAL A O 1
ATOM 1408 N N . LEU A 1 202 ? 30.937 28.445 25.711 1.00 24.28 202 LEU A N 1
ATOM 1409 C CA . LEU A 1 202 ? 30.531 27.304 26.519 1.00 24.52 202 LEU A CA 1
ATOM 1410 C C . LEU A 1 202 ? 31.123 27.596 27.890 1.00 24.97 202 LEU A C 1
ATOM 1411 O O . LEU A 1 202 ? 32.318 27.377 28.124 1.00 25.27 202 LEU A O 1
ATOM 1416 N N . GLY A 1 203 ? 30.283 28.132 28.772 1.00 25.47 203 GLY A N 1
ATOM 1417 C CA . GLY A 1 203 ? 30.708 28.498 30.114 1.00 26.68 203 GLY A CA 1
ATOM 1418 C C . GLY A 1 203 ? 30.468 27.425 31.157 1.00 27.26 203 GLY A C 1
ATOM 1419 O O . GLY A 1 203 ? 30.282 27.711 32.337 1.00 28.58 203 GLY A O 1
ATOM 1420 N N . CYS A 1 204 ? 30.441 26.182 30.704 1.00 27.73 204 CYS A N 1
ATOM 1421 C CA . CYS A 1 204 ? 30.273 25.034 31.582 1.00 27.40 204 CYS A CA 1
ATOM 1422 C C . CYS A 1 204 ? 31.200 23.998 30.959 1.00 26.65 204 CYS A C 1
ATOM 1423 O O . CYS A 1 204 ? 31.088 23.705 29.768 1.00 26.53 204 CYS A O 1
ATOM 1426 N N . THR A 1 205 ? 32.130 23.455 31.740 1.00 25.96 205 THR A N 1
ATOM 1427 C CA . THR A 1 205 ? 33.072 22.481 31.188 1.00 25.54 205 THR A CA 1
ATOM 1428 C C . THR A 1 205 ? 32.398 21.209 30.671 1.00 25.02 205 THR A C 1
ATOM 1429 O O . THR A 1 205 ? 33.020 20.402 29.978 1.00 25.08 205 THR A O 1
ATOM 1433 N N . HIS A 1 206 ? 31.126 21.024 31.004 1.00 25.00 206 HIS A N 1
ATOM 1434 C CA . HIS A 1 206 ? 30.389 19.861 30.507 1.00 25.50 206 HIS A CA 1
ATOM 1435 C C . HIS A 1 206 ? 29.990 20.056 29.038 1.00 25.23 206 HIS A C 1
ATOM 1436 O O . HIS A 1 206 ? 29.915 19.096 28.261 1.00 24.85 206 HIS A O 1
ATOM 1443 N N . PHE A 1 207 ? 29.739 21.305 28.661 1.00 25.12 207 PHE A N 1
ATOM 1444 C CA . PHE A 1 207 ? 29.259 21.602 27.314 1.00 24.78 207 PHE A CA 1
ATOM 1445 C C . PHE A 1 207 ? 30.139 21.263 26.117 1.00 24.23 207 PHE A C 1
ATOM 1446 O O . PHE A 1 207 ? 29.624 20.794 25.105 1.00 24.49 207 PHE A O 1
ATOM 1454 N N . PRO A 1 208 ? 31.467 21.485 26.199 1.00 24.05 208 PRO A N 1
ATOM 1455 C CA . PRO A 1 208 ? 32.292 21.140 25.035 1.00 23.79 208 PRO A CA 1
ATOM 1456 C C . PRO A 1 208 ? 32.111 19.665 24.650 1.00 23.75 208 PRO A C 1
ATOM 1457 O O . PRO A 1 208 ? 32.307 19.283 23.496 1.00 23.71 208 PRO A O 1
ATOM 1461 N N . LEU A 1 209 ? 31.731 18.846 25.628 1.00 24.35 209 LEU A N 1
ATOM 1462 C CA . LEU A 1 209 ? 31.510 17.416 25.400 1.00 24.73 209 LEU A CA 1
ATOM 1463 C C . LEU A 1 209 ? 30.330 17.193 24.453 1.00 24.96 209 LEU A C 1
ATOM 1464 O O . LEU A 1 209 ? 30.185 16.115 23.871 1.00 25.40 209 LEU A O 1
ATOM 1469 N N . LEU A 1 210 ? 29.492 18.214 24.311 1.00 25.40 210 LEU A N 1
ATOM 1470 C CA . LEU A 1 210 ? 28.313 18.150 23.445 1.00 26.09 210 LEU A CA 1
ATOM 1471 C C . LEU A 1 210 ? 28.513 18.956 22.165 1.00 26.97 210 LEU A C 1
ATOM 1472 O O . LEU A 1 210 ? 27.551 19.238 21.443 1.00 26.49 210 LEU A O 1
ATOM 1477 N N . GLN A 1 211 ? 29.754 19.325 21.877 1.00 27.84 211 GLN A N 1
ATOM 1478 C CA . GLN A 1 211 ? 30.018 20.125 20.689 1.00 29.76 211 GLN A CA 1
ATOM 1479 C C . GLN A 1 211 ? 29.319 19.624 19.428 1.00 29.78 211 GLN A C 1
ATOM 1480 O O . GLN A 1 211 ? 28.629 20.390 18.757 1.00 29.75 211 GLN A O 1
ATOM 1486 N N . GLU A 1 212 ? 29.482 18.346 19.104 1.00 30.23 212 GLU A N 1
ATOM 1487 C CA . GLU A 1 212 ? 28.857 17.805 17.898 1.00 31.41 212 GLU A CA 1
ATOM 1488 C C . GLU A 1 212 ? 27.348 18.023 17.894 1.00 30.99 212 GLU A C 1
ATOM 1489 O O . GLU A 1 212 ? 26.791 18.548 16.928 1.00 30.68 212 GLU A O 1
ATOM 1495 N N . GLU A 1 213 ? 26.692 17.628 18.983 1.00 30.23 213 GLU A N 1
ATOM 1496 C CA . GLU A 1 213 ? 25.253 17.788 19.103 1.00 29.95 213 GLU A CA 1
ATOM 1497 C C . GLU A 1 213 ? 24.840 19.258 19.005 1.00 29.41 213 GLU A C 1
ATOM 1498 O O . GLU A 1 213 ? 23.857 19.587 18.338 1.00 29.01 213 GLU A O 1
ATOM 1504 N N . LEU A 1 214 ? 25.580 20.137 19.681 1.00 28.84 214 LEU A N 1
ATOM 1505 C CA . LEU A 1 214 ? 25.268 21.567 19.656 1.00 28.43 214 LEU A CA 1
ATOM 1506 C C . LEU A 1 214 ? 25.348 22.136 18.247 1.00 28.83 214 LEU A C 1
ATOM 1507 O O . LEU A 1 214 ? 24.507 22.937 17.845 1.00 27.87 214 LEU A O 1
ATOM 1512 N N . LEU A 1 215 ? 26.356 21.713 17.498 1.00 29.30 215 LEU A N 1
ATOM 1513 C CA . LEU A 1 215 ? 26.528 22.202 16.142 1.00 30.96 215 LEU A CA 1
ATOM 1514 C C . LEU A 1 215 ? 25.440 21.709 15.191 1.00 31.93 215 LEU A C 1
ATOM 1515 O O . LEU A 1 215 ? 25.211 22.308 14.145 1.00 32.43 215 LEU A O 1
ATOM 1520 N N . GLN A 1 216 ? 24.762 20.625 15.551 1.00 33.13 216 GLN A N 1
ATOM 1521 C CA . GLN A 1 216 ? 23.695 20.108 14.701 1.00 34.56 216 GLN A CA 1
ATOM 1522 C C . GLN A 1 216 ? 22.406 20.888 14.939 1.00 34.80 216 GLN A C 1
ATOM 1523 O O . GLN A 1 216 ? 21.569 21.014 14.047 1.00 35.06 216 GLN A O 1
ATOM 1529 N N . VAL A 1 217 ? 22.258 21.416 16.148 1.00 34.71 217 VAL A N 1
ATOM 1530 C CA . VAL A 1 217 ? 21.064 22.156 16.531 1.00 35.07 217 VAL A CA 1
ATOM 1531 C C . VAL A 1 217 ? 21.164 23.664 16.336 1.00 35.24 217 VAL A C 1
ATOM 1532 O O . VAL A 1 217 ? 20.199 24.304 15.925 1.00 34.92 217 VAL A O 1
ATOM 1536 N N . LEU A 1 218 ? 22.326 24.233 16.640 1.00 35.48 218 LEU A N 1
ATOM 1537 C CA . LEU A 1 218 ? 22.520 25.674 16.511 1.00 35.98 218 LEU A CA 1
ATOM 1538 C C . LEU A 1 218 ? 22.520 26.143 15.059 1.00 36.85 218 LEU A C 1
ATOM 1539 O O . LEU A 1 218 ? 22.923 25.408 14.154 1.00 36.56 218 LEU A O 1
ATOM 1544 N N . PRO A 1 219 ? 22.062 27.382 14.819 1.00 37.78 219 PRO A N 1
ATOM 1545 C CA . PRO A 1 219 ? 22.026 27.929 13.461 1.00 38.69 219 PRO A CA 1
ATOM 1546 C C . PRO A 1 219 ? 23.390 27.895 12.785 1.00 39.23 219 PRO A C 1
ATOM 1547 O O . PRO A 1 219 ? 24.422 28.136 13.419 1.00 39.41 219 PRO A O 1
ATOM 1551 N N . GLU A 1 220 ? 23.381 27.591 11.494 1.00 39.72 220 GLU A N 1
ATOM 1552 C CA . GLU A 1 220 ? 24.600 27.502 10.698 1.00 40.27 220 GLU A CA 1
ATOM 1553 C C . GLU A 1 220 ? 25.505 28.698 10.972 1.00 39.71 220 GLU A C 1
ATOM 1554 O O . GLU A 1 220 ? 25.023 29.808 11.211 1.00 40.05 220 GLU A O 1
ATOM 1560 N N . GLY A 1 221 ? 26.813 28.466 10.946 1.00 38.99 221 GLY A N 1
ATOM 1561 C CA . GLY A 1 221 ? 27.758 29.547 11.162 1.00 38.23 221 GLY A CA 1
ATOM 1562 C C . GLY A 1 221 ? 28.059 29.947 12.595 1.00 37.79 221 GLY A C 1
ATOM 1563 O O . GLY A 1 221 ? 28.875 30.842 12.818 1.00 37.76 221 GLY A O 1
ATOM 1564 N N . THR A 1 222 ? 27.414 29.308 13.566 1.00 36.92 222 THR A N 1
ATOM 1565 C CA . THR A 1 222 ? 27.669 29.637 14.967 1.00 36.06 222 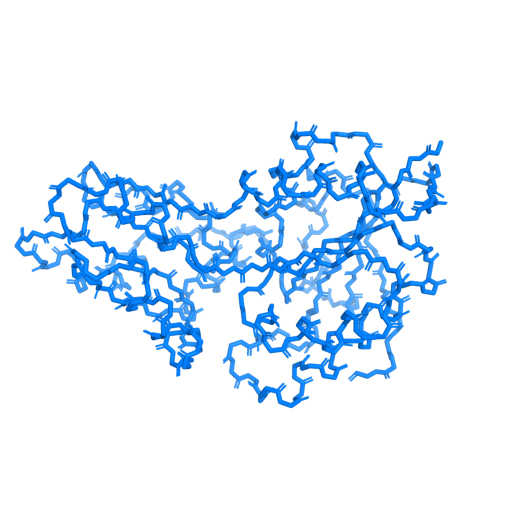THR A CA 1
ATOM 1566 C C . THR A 1 222 ? 29.031 29.082 15.375 1.00 35.26 222 THR A C 1
ATOM 1567 O O . THR A 1 222 ? 29.325 27.904 15.159 1.00 35.42 222 THR A O 1
ATOM 1571 N N . ARG A 1 223 ? 29.864 29.934 15.962 1.00 33.89 223 ARG A N 1
ATOM 1572 C CA . ARG A 1 223 ? 31.187 29.515 16.395 1.00 32.73 223 ARG A CA 1
ATOM 1573 C C . ARG A 1 223 ? 31.204 29.254 17.896 1.00 31.22 223 ARG A C 1
ATOM 1574 O O . ARG A 1 223 ? 30.823 30.118 18.684 1.00 31.14 223 ARG A O 1
ATOM 1582 N N . LEU A 1 224 ? 31.649 28.063 18.287 1.00 29.77 224 LEU A N 1
ATOM 1583 C CA . LEU A 1 224 ? 31.714 27.702 19.698 1.00 28.63 224 LEU A CA 1
ATOM 1584 C C . LEU A 1 224 ? 33.074 28.088 20.267 1.00 28.22 224 LEU A C 1
ATOM 1585 O O . LEU A 1 224 ? 34.113 27.855 19.646 1.00 27.72 224 LEU A O 1
ATOM 1590 N N . VAL A 1 225 ? 33.055 28.678 21.452 1.00 27.59 225 VAL A N 1
ATOM 1591 C CA . VAL A 1 225 ? 34.279 29.094 22.114 1.00 27.22 225 VAL A CA 1
ATOM 1592 C C . VAL A 1 225 ? 34.315 28.573 23.553 1.00 27.00 225 VAL A C 1
ATOM 1593 O O . VAL A 1 225 ? 33.343 28.707 24.291 1.00 26.02 225 VAL A O 1
ATOM 1597 N N . ASP A 1 226 ? 35.427 27.965 23.946 1.00 27.26 226 ASP A N 1
ATOM 1598 C CA . ASP A 1 226 ? 35.555 27.505 25.319 1.00 28.37 226 ASP A CA 1
ATOM 1599 C C . ASP A 1 226 ? 36.952 27.818 25.835 1.00 28.68 226 ASP A C 1
ATOM 1600 O O . ASP A 1 226 ? 37.767 28.418 25.126 1.00 28.29 226 ASP A O 1
ATOM 1605 N N . SER A 1 227 ? 37.222 27.409 27.067 1.00 29.15 227 SER A N 1
ATOM 1606 C CA . SER A 1 227 ? 38.493 27.693 27.730 1.00 30.16 227 SER A CA 1
ATOM 1607 C C . SER A 1 227 ? 39.568 26.613 27.662 1.00 29.90 227 SER A C 1
ATOM 1608 O O . SER A 1 227 ? 40.696 26.833 28.118 1.00 30.24 227 SER A O 1
ATOM 1611 N N . GLY A 1 228 ? 39.221 25.467 27.089 1.00 29.54 228 GLY A N 1
ATOM 1612 C CA . GLY A 1 228 ? 40.133 24.333 27.004 1.00 29.07 228 GLY A CA 1
ATOM 1613 C C . GLY A 1 228 ? 41.586 24.537 26.605 1.00 29.10 228 GLY A C 1
ATOM 1614 O O . GLY A 1 228 ? 42.494 24.267 27.400 1.00 28.05 228 GLY A O 1
ATOM 1615 N N . ALA A 1 229 ? 41.810 24.983 25.368 1.00 28.66 229 ALA A N 1
ATOM 1616 C CA . ALA A 1 229 ? 43.161 25.208 24.868 1.00 28.46 229 ALA A CA 1
ATOM 1617 C C . ALA A 1 229 ? 43.900 26.257 25.694 1.00 28.23 229 ALA A C 1
ATOM 1618 O O . ALA A 1 229 ? 45.095 26.127 25.934 1.00 28.75 229 ALA A O 1
ATOM 1620 N N . ALA A 1 230 ? 43.191 27.290 26.135 1.00 28.21 230 ALA A N 1
ATOM 1621 C CA . ALA A 1 230 ? 43.820 28.341 26.937 1.00 28.47 230 ALA A CA 1
ATOM 1622 C C . ALA A 1 230 ? 44.248 27.821 28.309 1.00 29.04 230 ALA A C 1
ATOM 1623 O O . ALA A 1 230 ? 45.253 28.281 28.871 1.00 28.26 230 ALA A O 1
ATOM 1625 N N . ILE A 1 231 ? 43.476 26.874 28.850 1.00 28.95 231 ILE A N 1
ATOM 1626 C CA . ILE A 1 231 ? 43.785 26.281 30.149 1.00 29.12 231 ILE A CA 1
ATOM 1627 C C . ILE A 1 231 ? 45.035 25.442 29.986 1.00 29.33 231 ILE A C 1
ATOM 1628 O O . ILE A 1 231 ? 45.915 25.428 30.850 1.00 29.46 231 ILE A O 1
ATOM 1633 N N . ALA A 1 232 ? 45.097 24.729 28.870 1.00 29.68 232 ALA A N 1
ATOM 1634 C CA . ALA A 1 232 ? 46.237 23.884 28.566 1.00 30.26 232 ALA A CA 1
ATOM 1635 C C . ALA A 1 232 ? 47.493 24.764 28.538 1.00 31.19 232 ALA A C 1
ATOM 1636 O O . ALA A 1 232 ? 48.487 24.458 29.202 1.00 31.16 232 ALA A O 1
ATOM 1638 N N . ARG A 1 233 ? 47.437 25.863 27.784 1.00 31.62 233 ARG A N 1
ATOM 1639 C CA . ARG A 1 233 ? 48.576 26.776 27.695 1.00 32.55 233 ARG A CA 1
ATOM 1640 C C . ARG A 1 233 ? 48.952 27.332 29.069 1.00 32.57 233 ARG A C 1
ATOM 1641 O O . ARG A 1 233 ? 50.129 27.422 29.402 1.00 32.69 233 ARG A O 1
ATOM 1649 N N . ARG A 1 234 ? 47.957 27.702 29.869 1.00 32.61 234 ARG A N 1
ATOM 1650 C CA . ARG A 1 234 ? 48.229 28.229 31.206 1.00 32.84 234 ARG A CA 1
ATOM 1651 C C . ARG A 1 234 ? 48.885 27.155 32.082 1.00 33.23 234 ARG A C 1
ATOM 1652 O O . ARG A 1 234 ? 49.760 27.458 32.901 1.00 33.10 234 ARG A O 1
ATOM 1660 N N . THR A 1 235 ? 48.464 25.906 31.897 1.00 32.93 235 THR A N 1
ATOM 1661 C CA . THR A 1 235 ? 49.007 24.778 32.652 1.00 33.19 235 THR A CA 1
ATOM 1662 C C . THR A 1 235 ? 50.475 24.564 32.290 1.00 33.74 235 THR A C 1
ATOM 1663 O O . THR A 1 235 ? 51.327 24.396 33.170 1.00 33.08 235 THR A O 1
ATOM 1667 N N . ALA A 1 236 ? 50.767 24.586 30.993 1.00 34.60 236 ALA A N 1
ATOM 1668 C CA . ALA A 1 236 ? 52.135 24.415 30.519 1.00 35.65 236 ALA A CA 1
ATOM 1669 C C . ALA A 1 236 ? 53.021 25.548 31.042 1.00 36.35 236 ALA A C 1
ATOM 1670 O O . ALA A 1 236 ? 54.180 25.328 31.388 1.00 36.64 236 ALA A O 1
ATOM 1672 N N . TRP A 1 237 ? 52.480 26.761 31.109 1.00 37.16 237 TRP A N 1
ATOM 1673 C CA . TRP A 1 237 ? 53.261 27.893 31.599 1.00 38.00 237 TRP A CA 1
ATOM 1674 C C . TRP A 1 237 ? 53.573 27.744 33.092 1.00 38.01 237 TRP A C 1
ATOM 1675 O O . TRP A 1 237 ? 54.687 28.035 33.537 1.00 37.78 237 TRP A O 1
ATOM 1686 N N . LEU A 1 238 ? 52.585 27.299 33.862 1.00 37.56 238 LEU A N 1
ATOM 1687 C CA . LEU A 1 238 ? 52.762 27.127 35.299 1.00 37.57 238 LEU A CA 1
ATOM 1688 C C . LEU A 1 238 ? 53.703 25.977 35.622 1.00 37.81 238 LEU A C 1
ATOM 1689 O O . LEU A 1 238 ? 54.461 26.040 36.591 1.00 37.91 238 LEU A O 1
ATOM 1694 N N . LEU A 1 239 ? 53.660 24.923 34.819 1.00 38.48 239 LEU A N 1
ATOM 1695 C CA . LEU A 1 239 ? 54.540 23.791 35.057 1.00 39.58 239 LEU A CA 1
ATOM 1696 C C . LEU A 1 239 ? 55.979 24.224 34.791 1.00 40.79 239 LEU A C 1
ATOM 1697 O O . LEU A 1 239 ? 56.927 23.586 35.249 1.00 40.92 239 LEU A O 1
ATOM 1702 N N . GLU A 1 240 ? 56.129 25.324 34.060 1.00 41.65 240 GLU A N 1
ATOM 1703 C CA . GLU A 1 240 ? 57.448 25.837 33.719 1.00 42.84 240 GLU A CA 1
ATOM 1704 C C . GLU A 1 240 ? 57.961 26.905 34.667 1.00 43.09 240 GLU A C 1
ATOM 1705 O O . GLU A 1 240 ? 59.150 26.944 34.968 1.00 43.08 240 GLU A O 1
ATOM 1711 N N . HIS A 1 241 ? 57.069 27.767 35.143 1.00 43.49 241 HIS A N 1
ATOM 1712 C CA . HIS A 1 241 ? 57.486 28.858 36.011 1.00 44.38 241 HIS A CA 1
ATOM 1713 C C . HIS A 1 241 ? 57.024 28.846 37.473 1.00 44.07 241 HIS A C 1
ATOM 1714 O O . HIS A 1 241 ? 57.400 29.741 38.232 1.00 44.13 241 HIS A O 1
ATOM 1721 N N . GLU A 1 242 ? 56.236 27.853 37.886 1.00 43.53 242 GLU A N 1
ATOM 1722 C CA . GLU A 1 242 ? 55.754 27.839 39.269 1.00 42.98 242 GLU A CA 1
ATOM 1723 C C . GLU A 1 242 ? 55.578 26.498 39.977 1.00 42.31 242 GLU A C 1
ATOM 1724 O O . GLU A 1 242 ? 55.680 26.430 41.200 1.00 42.11 242 GLU A O 1
ATOM 1730 N N . ALA A 1 243 ? 55.306 25.439 39.224 1.00 41.35 243 ALA A N 1
ATOM 1731 C CA . ALA A 1 243 ? 55.072 24.127 39.820 1.00 40.63 243 ALA A CA 1
ATOM 1732 C C . ALA A 1 243 ? 56.262 23.498 40.540 1.00 40.38 243 ALA A C 1
ATOM 1733 O O . ALA A 1 243 ? 57.382 23.480 40.025 1.00 39.78 243 ALA A O 1
ATOM 1735 N N . PRO A 1 244 ? 56.028 22.970 41.753 1.00 39.91 244 PRO A N 1
ATOM 1736 C CA . PRO A 1 244 ? 57.102 22.331 42.518 1.00 39.80 244 PRO A CA 1
ATOM 1737 C C . PRO A 1 244 ? 57.415 20.982 41.875 1.00 39.90 244 PRO A C 1
ATOM 1738 O O . PRO A 1 244 ? 56.603 20.452 41.114 1.00 39.34 244 PRO A O 1
ATOM 1742 N N . ASP A 1 245 ? 58.588 20.431 42.176 1.00 40.00 245 ASP A N 1
ATOM 1743 C CA . ASP A 1 245 ? 59.011 19.149 41.615 1.00 40.24 245 ASP A CA 1
ATOM 1744 C C . ASP A 1 245 ? 58.245 17.957 42.193 1.00 40.06 245 ASP A C 1
ATOM 1745 O O . ASP A 1 245 ? 58.817 17.131 42.907 1.00 40.25 245 ASP A O 1
ATOM 1750 N N . ALA A 1 246 ? 56.954 17.864 41.882 1.00 39.77 246 ALA A N 1
ATOM 1751 C CA . ALA A 1 246 ? 56.121 16.765 42.364 1.00 39.54 246 ALA A CA 1
ATOM 1752 C C . ALA A 1 246 ? 55.796 15.857 41.182 1.00 39.56 246 ALA A C 1
ATOM 1753 O O . ALA A 1 246 ? 54.964 16.194 40.338 1.00 39.19 246 ALA A O 1
ATOM 1755 N N . LYS A 1 247 ? 56.446 14.699 41.129 1.00 39.47 247 LYS A N 1
ATOM 1756 C CA . LYS A 1 247 ? 56.245 13.771 40.024 1.00 39.58 247 LYS A CA 1
ATOM 1757 C C . LYS A 1 247 ? 56.097 12.317 40.450 1.00 39.34 247 LYS A C 1
ATOM 1758 O O . LYS A 1 247 ? 56.453 11.941 41.564 1.00 39.51 247 LYS A O 1
ATOM 1764 N N . SER A 1 248 ? 55.583 11.499 39.539 1.00 38.98 248 SER A N 1
ATOM 1765 C CA . SER A 1 248 ? 55.385 10.082 39.793 1.00 38.69 248 SER A CA 1
ATOM 1766 C C . SER A 1 248 ? 55.487 9.286 38.492 1.00 38.63 248 SER A C 1
ATOM 1767 O O . SER A 1 248 ? 55.262 9.820 37.405 1.00 38.34 248 SER A O 1
ATOM 1770 N N . ALA A 1 249 ? 55.830 8.007 38.609 1.00 38.50 249 ALA A N 1
ATOM 1771 C CA . ALA A 1 249 ? 55.941 7.150 37.438 1.00 38.58 249 ALA A CA 1
ATOM 1772 C C . ALA A 1 249 ? 54.691 6.281 37.308 1.00 38.38 249 ALA A C 1
ATOM 1773 O O . ALA A 1 249 ? 54.529 5.558 36.326 1.00 38.36 249 ALA A O 1
ATOM 1775 N N . ASP A 1 250 ? 53.805 6.357 38.299 1.00 38.17 250 ASP A N 1
ATOM 1776 C CA . ASP A 1 250 ? 52.572 5.576 38.269 1.00 37.75 250 ASP A CA 1
ATOM 1777 C C . ASP A 1 250 ? 51.722 5.995 37.076 1.00 36.87 250 ASP A C 1
ATOM 1778 O O . ASP A 1 250 ? 51.859 7.106 36.563 1.00 37.25 250 ASP A O 1
ATOM 1783 N N . ALA A 1 251 ? 50.845 5.100 36.636 1.00 36.01 251 ALA A N 1
ATOM 1784 C CA . ALA A 1 251 ? 49.971 5.379 35.504 1.00 34.97 251 ALA A CA 1
ATOM 1785 C C . ALA A 1 251 ? 48.868 6.349 35.918 1.00 33.97 251 ALA A C 1
ATOM 1786 O O . ALA A 1 251 ? 48.624 6.547 37.107 1.00 33.63 251 ALA A O 1
ATOM 1788 N N . ASN A 1 252 ? 48.206 6.948 34.933 1.00 32.74 252 ASN A N 1
ATOM 1789 C CA . ASN A 1 252 ? 47.131 7.894 35.204 1.00 31.53 252 ASN A CA 1
ATOM 1790 C C . ASN A 1 252 ? 46.025 7.202 35.983 1.00 30.57 252 ASN A C 1
ATOM 1791 O O . ASN A 1 252 ? 45.737 6.032 35.755 1.00 30.37 252 ASN A O 1
ATOM 1796 N N . ILE A 1 253 ? 45.398 7.929 36.896 1.00 29.76 253 ILE A N 1
ATOM 1797 C CA . ILE A 1 253 ? 44.331 7.340 37.694 1.00 29.03 253 ILE A CA 1
ATOM 1798 C C . ILE A 1 253 ? 43.141 8.286 37.875 1.00 28.11 253 ILE A C 1
ATOM 1799 O O . ILE A 1 253 ? 43.297 9.512 37.893 1.00 27.59 253 ILE A O 1
ATOM 1804 N N . ALA A 1 254 ? 41.948 7.705 37.979 1.00 26.97 254 ALA A N 1
ATOM 1805 C CA . ALA A 1 254 ? 40.733 8.479 38.183 1.00 25.96 254 ALA A CA 1
ATOM 1806 C C . ALA A 1 254 ? 40.200 8.167 39.578 1.00 25.64 254 ALA A C 1
ATOM 1807 O O . ALA A 1 254 ? 40.217 7.010 40.013 1.00 25.40 254 ALA A O 1
ATOM 1809 N N . PHE A 1 255 ? 39.749 9.203 40.276 1.00 24.93 255 PHE A N 1
ATOM 1810 C CA . PHE A 1 255 ? 39.188 9.061 41.619 1.00 25.25 255 PHE A CA 1
ATOM 1811 C C . PHE A 1 255 ? 37.726 9.503 41.663 1.00 25.33 255 PHE A C 1
ATOM 1812 O O . PHE A 1 255 ? 37.370 10.562 41.140 1.00 25.42 255 PHE A O 1
ATOM 1820 N N . CYS A 1 256 ? 36.874 8.698 42.284 1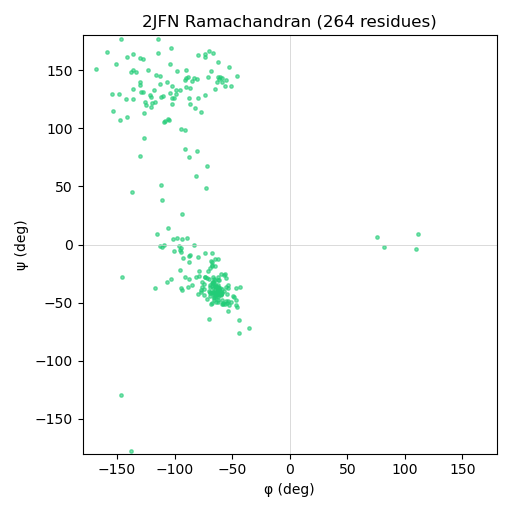.00 25.82 256 CYS A N 1
ATOM 1821 C CA . CYS A 1 256 ? 35.482 9.099 42.462 1.00 26.46 256 CYS A CA 1
ATOM 1822 C C . CYS A 1 256 ? 35.364 9.237 43.983 1.00 26.79 256 CYS A C 1
ATOM 1823 O O . CYS A 1 256 ? 36.246 8.775 44.715 1.00 26.33 256 CYS A O 1
ATOM 1826 N N . MET A 1 257 ? 34.308 9.877 44.475 1.00 27.23 257 MET A N 1
ATOM 1827 C CA . MET A 1 257 ? 34.174 10.030 45.924 1.00 27.99 257 MET A CA 1
ATOM 1828 C C . MET A 1 257 ? 33.343 8.903 46.536 1.00 28.39 257 MET A C 1
ATOM 1829 O O . MET A 1 257 ? 33.310 8.733 47.754 1.00 28.39 257 MET A O 1
ATOM 1834 N N . ALA A 1 258 ? 32.691 8.128 45.679 1.00 29.08 258 ALA A N 1
ATOM 1835 C CA . ALA A 1 258 ? 31.880 6.999 46.117 1.00 30.02 258 ALA A CA 1
ATOM 1836 C C . ALA A 1 258 ? 31.814 6.007 44.969 1.00 30.76 258 ALA A C 1
ATOM 1837 O O . ALA A 1 258 ? 31.509 6.379 43.837 1.00 30.44 258 ALA A O 1
ATOM 1839 N N . MET A 1 259 ? 32.111 4.747 45.259 1.00 31.73 259 MET A N 1
ATOM 1840 C CA . MET A 1 259 ? 32.084 3.712 44.236 1.00 32.90 259 M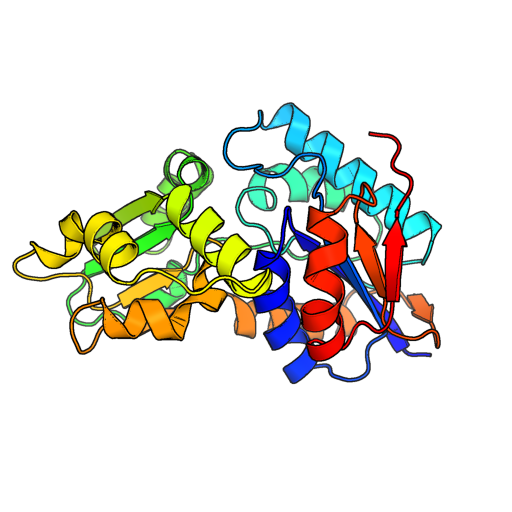ET A CA 1
ATOM 1841 C C . MET A 1 259 ? 30.638 3.283 44.029 1.00 33.14 259 MET A C 1
ATOM 1842 O O . MET A 1 259 ? 30.189 2.272 44.569 1.00 33.45 259 MET A O 1
ATOM 1847 N N . THR A 1 260 ? 29.912 4.076 43.250 1.00 32.81 260 THR A N 1
ATOM 1848 C CA . THR A 1 260 ? 28.509 3.827 42.955 1.00 32.55 260 THR A CA 1
ATOM 1849 C C . THR A 1 260 ? 28.362 3.260 41.551 1.00 32.45 260 THR A C 1
ATOM 1850 O O . THR A 1 260 ? 29.311 3.264 40.765 1.00 32.43 260 THR A O 1
ATOM 1854 N N . PRO A 1 261 ? 27.165 2.765 41.212 1.00 32.43 261 PRO A N 1
ATOM 1855 C CA . PRO A 1 261 ? 27.002 2.227 39.862 1.00 32.04 261 PRO A CA 1
ATOM 1856 C C . PRO A 1 261 ? 27.244 3.333 38.835 1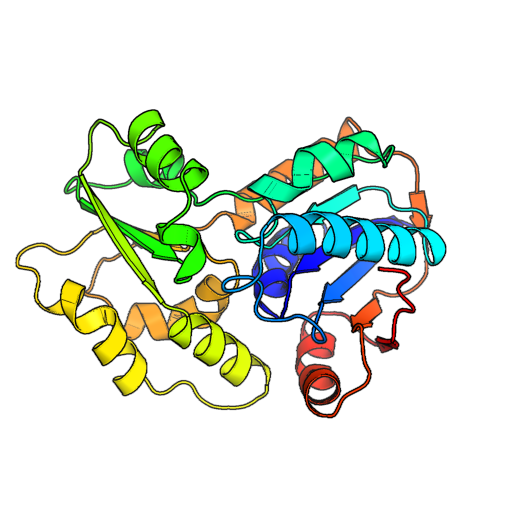.00 31.88 261 PRO A C 1
ATOM 1857 O O . PRO A 1 261 ? 27.850 3.096 37.796 1.00 31.83 261 PRO A O 1
ATOM 1861 N N . GLY A 1 262 ? 26.779 4.545 39.139 1.00 31.39 262 GLY A N 1
ATOM 1862 C CA . GLY A 1 262 ? 26.971 5.660 38.225 1.00 30.93 262 GLY A CA 1
ATOM 1863 C C . GLY A 1 262 ? 28.439 5.941 37.935 1.00 30.03 262 GLY A C 1
ATOM 1864 O O . GLY A 1 262 ? 28.831 6.103 36.782 1.00 30.46 262 GLY A O 1
ATOM 1865 N N . ALA A 1 263 ? 29.254 6.003 38.980 1.00 29.43 263 ALA A N 1
ATOM 1866 C CA . ALA A 1 263 ? 30.678 6.248 38.816 1.00 28.87 263 ALA A CA 1
ATOM 1867 C C . ALA A 1 263 ? 31.329 5.099 38.052 1.00 28.88 263 ALA A C 1
ATOM 1868 O O . ALA A 1 263 ? 32.162 5.314 37.170 1.00 28.36 263 ALA A O 1
ATOM 1870 N N . GLU A 1 264 ? 30.944 3.874 38.396 1.00 28.76 264 GLU A N 1
ATOM 1871 C CA . GLU A 1 264 ? 31.505 2.691 37.752 1.00 29.21 264 GLU A CA 1
ATOM 1872 C C . GLU A 1 264 ? 31.187 2.662 36.258 1.00 29.35 264 GLU A C 1
ATOM 1873 O O . GLU A 1 264 ? 32.006 2.220 35.451 1.00 29.37 264 GLU A O 1
ATOM 1879 N N . GLN A 1 265 ? 30.010 3.157 35.892 1.00 29.70 265 GLN A N 1
ATOM 1880 C CA . GLN A 1 265 ? 29.601 3.179 34.495 1.00 30.44 265 GLN A CA 1
ATOM 1881 C C . GLN A 1 265 ? 30.474 4.076 33.621 1.00 29.94 265 GLN A C 1
ATOM 1882 O O . GLN A 1 265 ? 30.392 4.015 32.396 1.00 29.87 265 GLN A O 1
ATOM 1888 N N . LEU A 1 266 ? 31.299 4.906 34.247 1.00 29.15 266 LEU A N 1
ATOM 1889 C CA . LEU A 1 266 ? 32.198 5.791 33.506 1.00 29.01 266 LEU A CA 1
ATOM 1890 C C . LEU A 1 266 ? 33.523 5.113 33.169 1.00 28.86 266 LEU A C 1
ATOM 1891 O O . LEU A 1 266 ? 34.319 5.643 32.386 1.00 28.44 266 LEU A O 1
ATOM 1896 N N . LEU A 1 267 ? 33.757 3.939 33.751 1.00 28.56 267 LEU A N 1
ATOM 1897 C CA . LEU A 1 267 ? 35.010 3.232 33.533 1.00 28.80 267 LEU A CA 1
ATOM 1898 C C . LEU A 1 267 ? 35.483 3.150 32.080 1.00 28.65 267 LEU A C 1
ATOM 1899 O O . LEU A 1 267 ? 36.609 3.529 31.782 1.00 28.27 267 LEU A O 1
ATOM 1904 N N . PRO A 1 268 ? 34.635 2.655 31.161 1.00 28.76 268 PRO A N 1
ATOM 1905 C CA . PRO A 1 268 ? 35.058 2.559 29.759 1.00 29.10 268 PRO A CA 1
ATOM 1906 C C . PRO A 1 268 ? 35.470 3.902 29.135 1.00 29.03 268 PRO A C 1
ATOM 1907 O O . PRO A 1 268 ? 36.458 3.971 28.408 1.00 28.44 268 PRO A O 1
ATOM 1911 N N . VAL A 1 269 ? 34.719 4.961 29.422 1.00 29.23 269 VAL A N 1
ATOM 1912 C CA . VAL A 1 269 ? 35.045 6.283 28.885 1.00 29.50 269 VAL A CA 1
ATOM 1913 C C . VAL A 1 269 ? 36.328 6.791 29.536 1.00 29.16 269 VAL A C 1
ATOM 1914 O O . VAL A 1 269 ? 37.220 7.299 28.852 1.00 29.31 269 VAL A O 1
ATOM 1918 N N . LEU A 1 270 ? 36.438 6.635 30.853 1.00 28.36 270 LEU A N 1
ATOM 1919 C CA . LEU A 1 270 ? 37.640 7.062 31.547 1.00 28.07 270 LEU A CA 1
ATOM 1920 C C . LEU A 1 270 ? 38.859 6.358 30.942 1.00 28.42 270 LEU A C 1
ATOM 1921 O O . LEU A 1 270 ? 39.918 6.968 30.759 1.00 28.07 270 LEU A O 1
ATOM 1926 N N . GLN A 1 271 ? 38.706 5.075 30.620 1.00 28.62 271 GLN A N 1
ATOM 1927 C CA . GLN A 1 271 ? 39.803 4.309 30.036 1.00 29.58 271 GLN A CA 1
ATOM 1928 C C . GLN A 1 271 ? 40.154 4.831 28.641 1.00 30.09 271 GLN A C 1
ATOM 1929 O O . GLN A 1 271 ? 41.333 4.935 28.298 1.00 30.05 271 GLN A O 1
ATOM 1935 N N . ARG A 1 272 ? 39.139 5.173 27.850 1.00 30.62 272 ARG A N 1
ATOM 1936 C CA . ARG A 1 272 ? 39.372 5.733 26.519 1.00 32.09 272 ARG A CA 1
ATOM 1937 C C . ARG A 1 272 ? 40.119 7.066 26.646 1.00 31.71 272 ARG A C 1
ATOM 1938 O O . ARG A 1 272 ? 40.888 7.441 25.758 1.00 31.85 272 ARG A O 1
ATOM 1946 N N . TYR A 1 273 ? 39.892 7.775 27.751 1.00 31.12 273 TYR A N 1
ATOM 1947 C CA . TYR A 1 273 ? 40.560 9.053 27.996 1.00 30.49 273 TYR A CA 1
ATOM 1948 C C . TYR A 1 273 ? 41.992 8.902 28.510 1.00 30.66 273 TYR A C 1
ATOM 1949 O O . TYR A 1 273 ? 42.738 9.878 28.577 1.00 30.68 273 TYR A O 1
ATOM 1958 N N . GLY A 1 274 ? 42.383 7.687 28.879 1.00 30.61 274 GLY A N 1
ATOM 1959 C CA . GLY A 1 274 ? 43.740 7.489 29.356 1.00 30.77 274 GLY A CA 1
ATOM 1960 C C . GLY A 1 274 ? 43.881 7.150 30.830 1.00 31.11 274 GLY A C 1
ATOM 1961 O O . GLY A 1 274 ? 44.991 7.138 31.358 1.00 30.91 274 GLY A O 1
ATOM 1962 N N . PHE A 1 275 ? 42.766 6.888 31.503 1.00 31.47 275 PHE A N 1
ATOM 1963 C CA . PHE A 1 275 ? 42.810 6.527 32.918 1.00 32.19 275 PHE A CA 1
ATOM 1964 C C . PHE A 1 275 ? 42.471 5.048 33.007 1.00 33.19 275 PHE A C 1
ATOM 1965 O O . PHE A 1 275 ? 41.321 4.655 32.821 1.00 33.75 275 PHE A O 1
ATOM 1973 N N . GLU A 1 276 ? 43.484 4.234 33.277 1.00 34.59 276 GLU A N 1
ATOM 1974 C CA . GLU A 1 276 ? 43.310 2.789 33.361 1.00 36.07 276 GLU A CA 1
ATOM 1975 C C . GLU A 1 276 ? 42.478 2.336 34.544 1.00 35.79 276 GLU A C 1
ATOM 1976 O O . GLU A 1 276 ? 41.703 1.381 34.442 1.00 35.99 276 GLU A O 1
ATOM 1982 N N . THR A 1 277 ? 42.632 3.035 35.662 1.00 35.29 277 THR A N 1
ATOM 1983 C CA . THR A 1 277 ? 41.938 2.665 36.885 1.00 35.33 277 THR A CA 1
ATOM 1984 C C . THR A 1 277 ? 41.056 3.753 37.487 1.00 34.38 277 THR A C 1
ATOM 1985 O O . THR A 1 277 ? 41.325 4.946 37.339 1.00 33.90 277 THR A O 1
ATOM 1989 N N . LEU A 1 278 ? 39.999 3.309 38.162 1.00 33.42 278 LEU A N 1
ATOM 1990 C CA . LEU A 1 278 ? 39.063 4.180 38.860 1.00 32.84 278 LEU A CA 1
ATOM 1991 C C . LEU A 1 278 ? 39.029 3.683 40.301 1.00 32.90 278 LEU A C 1
ATOM 1992 O O . LEU A 1 278 ? 38.696 2.523 40.551 1.00 32.50 278 LEU A O 1
ATOM 1997 N N . GLU A 1 279 ? 39.390 4.549 41.242 1.00 32.79 279 GLU A N 1
ATOM 1998 C CA . GLU A 1 279 ? 39.390 4.191 42.657 1.00 33.18 279 GLU A CA 1
ATOM 1999 C C . GLU A 1 279 ? 38.596 5.205 43.472 1.00 33.21 279 GLU A C 1
ATOM 2000 O O . GLU A 1 279 ? 38.373 6.340 43.037 1.00 31.95 279 GLU A O 1
ATOM 2006 N N . LYS A 1 280 ? 38.173 4.786 44.660 1.00 33.51 280 LYS A N 1
ATOM 2007 C CA . LYS A 1 280 ? 37.438 5.666 45.550 1.00 34.17 280 LYS A CA 1
ATOM 2008 C C . LYS A 1 280 ? 38.437 6.456 46.382 1.00 34.45 280 LYS A C 1
ATOM 2009 O O . LYS A 1 280 ? 39.405 5.901 46.896 1.00 34.38 280 LYS A O 1
ATOM 2015 N N . LEU A 1 281 ? 38.204 7.756 46.503 1.00 34.75 281 LEU A N 1
ATOM 2016 C CA . LEU A 1 281 ? 39.079 8.605 47.293 1.00 35.65 281 LEU A CA 1
ATOM 2017 C C . LEU A 1 281 ? 38.392 8.920 48.618 1.00 36.70 281 LEU A C 1
ATOM 2018 O O . LEU A 1 281 ? 37.230 9.325 48.635 1.00 36.57 281 LEU A O 1
ATOM 2023 N N . ALA A 1 282 ? 39.105 8.726 49.722 1.00 37.88 282 ALA A N 1
ATOM 2024 C CA . ALA A 1 282 ? 38.551 9.008 51.045 1.00 39.41 282 ALA A CA 1
ATOM 2025 C C . ALA A 1 282 ? 38.687 10.501 51.327 1.00 40.14 282 ALA A C 1
ATOM 2026 O O . ALA A 1 282 ? 39.798 11.023 51.394 1.00 40.34 282 ALA A O 1
ATOM 2028 N N . VAL A 1 283 ? 37.556 11.179 51.500 1.00 41.23 283 VAL A N 1
ATOM 2029 C CA . VAL A 1 283 ? 37.550 12.617 51.757 1.00 42.40 283 VAL A CA 1
ATOM 2030 C C . VAL A 1 283 ? 37.073 12.974 53.168 1.00 43.56 283 VAL A C 1
ATOM 2031 O O . VAL A 1 283 ? 36.188 12.315 53.718 1.00 43.82 283 VAL A O 1
ATOM 2035 N N . LEU A 1 284 ? 37.658 14.025 53.743 1.00 44.69 284 LEU A N 1
ATOM 2036 C CA . LEU A 1 284 ? 37.290 14.488 55.084 1.00 45.88 284 LEU A CA 1
ATOM 2037 C C . LEU A 1 284 ? 36.591 15.844 55.006 1.00 46.59 284 LEU A C 1
ATOM 2038 O O . LEU A 1 284 ? 36.980 16.790 55.699 1.00 47.10 284 LEU A O 1
ATOM 2043 N N . GLY A 1 285 ? 35.567 15.945 54.165 1.00 47.04 285 GLY A N 1
ATOM 2044 C CA . GLY A 1 285 ? 34.858 17.204 54.025 1.00 47.76 285 GLY A CA 1
ATOM 2045 C C . GLY A 1 285 ? 33.866 17.240 52.875 1.00 47.90 285 GLY A C 1
ATOM 2046 O O . GLY A 1 285 ? 32.783 17.840 53.035 1.00 48.58 285 GLY A O 1
#

B-factor: mean 36.33, std 11.36, range [21.64, 81.43]

Radius of gyration: 17.93 Å; Cα contacts (8 Å, |Δi|>4): 529; chains: 1; bounding box: 46×44×44 Å

InterPro domains:
  IPR001920 Asp/Glu racemase [G3DSA:3.40.50.1860] (26-264)
  IPR001920 Asp/Glu racemase [G3DSA:3.40.50.1860] (114-227)
  IPR001920 Asp/Glu racemase [SSF53681] (24-125)
  IPR001920 Asp/Glu racemase [SSF53681] (127-279)
  IPR004391 Glutamate racemase [MF_00258] (22-274)
  IPR004391 Glutamate racemase [TIGR00067] (24-272)
  IPR015942 Asp/Glu/hydantoin racemase [PF01177] (33-234)
  IPR018187 Asp/Glu racemase, active site 1 [PS00923] (89-97)
  IPR033134 Asp/Glu racemase, active site 2 [PS00924] (200-210)

GO terms:
  GO:0008881 glutamate racemase activity (F, EXP)
  GO:0005515 protein binding (F, IPI)
  GO:0008881 glutamate racemase activity (F, IDA)
  GO:0009252 peptidoglycan biosynthetic process (P, IMP)

Sequence (266 aa):
PRPTVLVFDSGVGGLSVYDEIRHLLPDLHYIYAFDNVAFPYGEKSEAFIVERVVAIVTAVQERYPLALAVVACNTASTVSLPALREKFDFPVVGVVPAIKPAARLTANGIVGLLATRGTVKRSYTHELIARFANECQIEMLGSAEMVELAEAKLHGEDVSLDALKRILRPWLRMKEPPDTVVLGCTHFPLLQEELLQVLPEGTRLVDSGAAIARRTAWLLEHEAPDAKSADANIAFCMAMTPGAEQLLPVLQRYGFETLEKLAVLG

CATH classification: 3.40.50.1860 (+1 more: 3.40.50.1860)

Nearest PDB structures (foldseek):
  2jfn-assembly1_A  TM=1.004E+00  e=3.537E-58  Escherichia coli
  2gzm-assembly1_A  TM=8.067E-01  e=5.020E-19  Bacillus anthracis
  2vvt-assembly1_B  TM=8.170E-01  e=2.345E-18  Enterococcus faecalis
  3ist-assembly1_A  TM=8.438E-01  e=1.165E-17  Listeria monocytogenes EGD-e
  2jfu-assembly1_A  TM=8.372E-01  e=1.165E-17  Enterococcus faecium

Foldseek 3Di:
DAAEEEFEEQACLSLLLVLLQCVLVVPAQYEYEHAPPDPPLLVDDLVCLQVQVLQVVVLVCVVFPHLEYEDSFLSRFPSRVVVNVVPDQHYYHYFFWPLQVLLVVFDVQEEEEEEAPNNVVDPVNVVVCCVRNVSGDYHYAHHNVVLVLLLCVLLPHHRDLVVVLVSCVVQVPDPDHTLEYIHGGSSPVSCVVSCCVRDDPNRHYDYCRNVSSVVVVVRSVPGGDPTGDPDFHAYEYQDPDPSQVSNQVVVVVSGHNYYYYGHTDD

Solvent-accessible surface area: 11705 Å² total

Secondary structure (DSSP, 8-state):
-EEEEEEEESSSTHHHHHHHHHHHSTTSEEEEEE-TTT--TTTS-HHHHHHHHHHHHHHHHHHS--SEEEE--HHHHHHHHHHHHHH-SS-EE-----HHHHHHH-SSSEEEEEE-TTGGG-HHHHHHHHHS-TTSEEEEEE-HHHHHHHHHHHHTPPP-HHHHHHHTHHHHT-SS--SEEEE-STTGGGGHHHHHHHSPTTPEEE-SHHHHHHHHHHHHHHT--S-EE-SPPEEEESS--HHHHTTHHHHH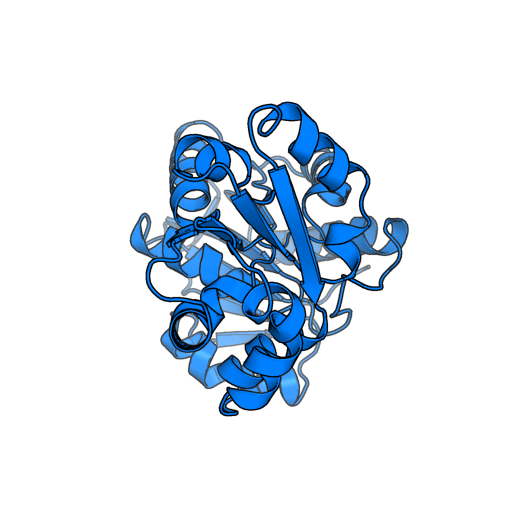HTT--EEEEPP---

Organism: Escherichia coli (strain K12) (NCBI:txid83333)